Protein AF-A0A1W1CS51-F1 (afd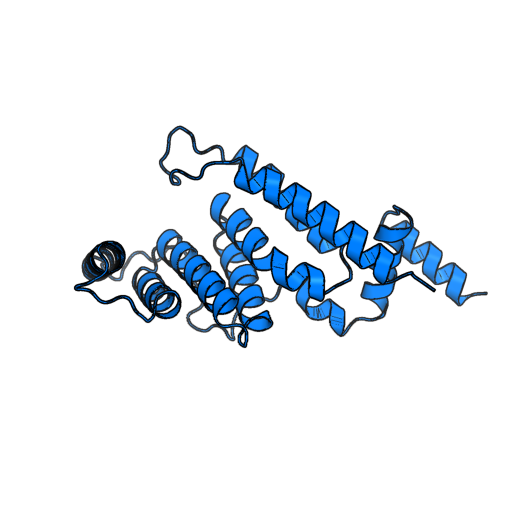b_monomer)

pLDDT: mean 86.06, std 10.35, range [48.19, 96.19]

Nearest PDB structures (foldseek):
  8ye5-assembly1_A  TM=7.443E-01  e=2.645E-02  Dehalobacter sp.
  8ye5-assembly1_B  TM=7.604E-01  e=4.580E-02  Dehalobacter sp.
  5a7d-assembly4_D  TM=5.332E-01  e=2.645E-02  Drosophila melanogaster
  8fit-assembly1_A  TM=2.828E-01  e=3.086E+00  synthetic construct

Organism: NCBI:txid652676

Structure (mmCIF, N/CA/C/O backbone):
data_AF-A0A1W1CS51-F1
#
_entry.id   AF-A0A1W1CS51-F1
#
loop_
_atom_site.group_PDB
_atom_site.id
_atom_site.type_symbol
_atom_site.label_atom_id
_atom_site.label_alt_id
_atom_site.label_comp_id
_atom_site.label_asym_id
_atom_site.label_entity_id
_atom_site.label_seq_id
_atom_site.pdbx_PDB_ins_code
_atom_site.Cartn_x
_atom_site.Cartn_y
_atom_site.Cartn_z
_atom_site.occupancy
_atom_site.B_iso_or_equiv
_atom_site.auth_seq_id
_atom_site.auth_comp_id
_atom_site.auth_asym_id
_atom_site.auth_atom_id
_atom_site.pdbx_PDB_model_num
ATOM 1 N N . MET A 1 1 ? 21.523 -10.190 -20.565 1.00 55.22 1 MET A N 1
ATOM 2 C CA . MET A 1 1 ? 20.489 -10.802 -19.703 1.00 55.22 1 MET A CA 1
ATOM 3 C C . MET A 1 1 ? 20.396 -9.918 -18.472 1.00 55.22 1 MET A C 1
ATOM 5 O O . MET A 1 1 ? 21.444 -9.650 -17.898 1.00 55.22 1 MET A O 1
ATOM 9 N N . ILE A 1 2 ? 19.225 -9.361 -18.159 1.00 64.69 2 ILE A N 1
ATOM 10 C CA . ILE A 1 2 ? 19.081 -8.447 -17.018 1.00 64.69 2 ILE A CA 1
ATOM 11 C C . ILE A 1 2 ? 19.183 -9.272 -15.731 1.00 64.69 2 ILE A C 1
ATOM 13 O O . ILE A 1 2 ? 18.481 -10.273 -15.587 1.00 64.69 2 ILE A O 1
ATOM 17 N N . ASP A 1 3 ? 20.088 -8.888 -14.832 1.00 78.25 3 ASP A N 1
ATOM 18 C CA . ASP A 1 3 ? 20.313 -9.591 -13.570 1.00 78.25 3 ASP A CA 1
ATOM 19 C C . ASP A 1 3 ? 19.127 -9.363 -12.621 1.00 78.25 3 ASP A C 1
ATOM 21 O O . ASP A 1 3 ? 18.947 -8.284 -12.054 1.00 78.25 3 ASP A O 1
ATOM 25 N N . SER A 1 4 ? 18.290 -10.391 -12.478 1.00 74.81 4 SER A N 1
ATOM 26 C CA . SER A 1 4 ? 17.085 -10.338 -11.647 1.00 74.81 4 SER A CA 1
ATOM 27 C C . SER A 1 4 ? 17.399 -10.216 -10.154 1.00 74.81 4 SER A C 1
ATOM 29 O O . SER A 1 4 ? 16.585 -9.662 -9.420 1.00 74.81 4 SER A O 1
ATOM 31 N N . ALA A 1 5 ? 18.566 -10.690 -9.701 1.00 81.06 5 ALA A N 1
ATOM 32 C CA . ALA A 1 5 ? 18.982 -10.540 -8.308 1.00 81.06 5 ALA A CA 1
ATOM 33 C C . ALA A 1 5 ? 19.337 -9.079 -8.013 1.00 81.06 5 ALA A C 1
ATOM 35 O O . ALA A 1 5 ? 18.851 -8.513 -7.038 1.00 81.06 5 ALA A O 1
ATOM 36 N N . LYS A 1 6 ? 20.082 -8.440 -8.922 1.00 82.06 6 LYS A N 1
ATOM 37 C CA . LYS A 1 6 ? 20.411 -7.014 -8.826 1.00 82.06 6 LYS A CA 1
ATOM 38 C C . LYS A 1 6 ? 19.167 -6.118 -8.878 1.00 82.06 6 LYS A C 1
ATOM 40 O O . LYS A 1 6 ? 19.074 -5.151 -8.131 1.00 82.06 6 LYS A O 1
ATOM 45 N N . LEU A 1 7 ? 18.193 -6.439 -9.736 1.00 81.81 7 LEU A N 1
ATOM 46 C CA . LEU A 1 7 ? 16.906 -5.728 -9.776 1.00 81.81 7 LEU A CA 1
ATOM 47 C C . LEU A 1 7 ? 16.154 -5.821 -8.443 1.00 81.81 7 LEU A C 1
ATOM 49 O O . LEU A 1 7 ? 15.587 -4.828 -7.988 1.00 81.81 7 LEU A O 1
ATOM 53 N N . LEU A 1 8 ? 16.134 -7.011 -7.837 1.00 83.19 8 LEU A N 1
ATOM 54 C CA . LEU A 1 8 ? 15.471 -7.240 -6.558 1.00 83.19 8 LEU A CA 1
ATOM 55 C C . LEU A 1 8 ? 16.135 -6.440 -5.434 1.00 83.19 8 LEU A C 1
ATOM 57 O O . LEU A 1 8 ? 15.421 -5.827 -4.651 1.00 83.19 8 LEU A O 1
ATOM 61 N N . GLU A 1 9 ? 17.467 -6.427 -5.384 1.00 86.25 9 GLU A N 1
ATOM 62 C CA . GLU A 1 9 ? 18.252 -5.679 -4.396 1.00 86.25 9 GLU A CA 1
ATOM 63 C C . GLU A 1 9 ? 17.964 -4.174 -4.472 1.00 86.25 9 GLU A C 1
ATOM 65 O O . GLU A 1 9 ? 17.479 -3.606 -3.498 1.00 86.25 9 GLU A O 1
ATOM 70 N N . ILE A 1 10 ? 18.122 -3.564 -5.655 1.00 83.75 10 ILE A N 1
ATOM 71 C CA . ILE A 1 10 ? 17.866 -2.127 -5.867 1.00 83.75 10 ILE A CA 1
ATOM 72 C C . ILE A 1 10 ? 16.423 -1.766 -5.495 1.00 83.75 10 ILE A C 1
ATOM 74 O O . ILE A 1 10 ? 16.175 -0.781 -4.804 1.00 83.75 10 ILE A O 1
ATOM 78 N N . SER A 1 11 ? 15.455 -2.578 -5.935 1.00 85.12 11 SER A N 1
ATOM 79 C CA . SER A 1 11 ? 14.041 -2.313 -5.645 1.00 85.12 11 SER A CA 1
ATOM 80 C C . SER A 1 11 ? 13.728 -2.479 -4.151 1.00 85.12 11 SER A C 1
ATOM 82 O O . SER A 1 11 ? 12.880 -1.773 -3.618 1.00 85.12 11 SER A O 1
ATOM 84 N N . ALA A 1 12 ? 14.377 -3.416 -3.457 1.00 86.06 12 ALA A N 1
ATOM 85 C CA . ALA A 1 12 ? 14.162 -3.626 -2.029 1.00 86.06 12 ALA A CA 1
ATOM 86 C C . ALA A 1 12 ? 14.773 -2.501 -1.183 1.00 86.06 12 ALA A C 1
ATOM 88 O O . ALA A 1 12 ? 14.139 -2.061 -0.225 1.00 86.06 12 ALA A O 1
ATOM 89 N N . GLU A 1 13 ? 15.971 -2.029 -1.537 1.00 88.88 13 GLU A N 1
ATOM 90 C CA . GLU A 1 13 ? 16.629 -0.910 -0.854 1.00 88.88 13 GLU A CA 1
ATOM 91 C C . GLU A 1 13 ? 15.833 0.384 -1.011 1.00 88.88 13 GLU A C 1
ATOM 93 O O . GLU A 1 13 ? 15.485 1.001 -0.007 1.00 88.88 13 GLU A O 1
ATOM 98 N N . TRP A 1 14 ? 15.436 0.735 -2.237 1.00 88.62 14 TRP A N 1
ATOM 99 C CA . TRP A 1 14 ? 14.658 1.951 -2.469 1.00 88.62 14 TRP A CA 1
ATOM 100 C C . TRP A 1 14 ? 13.304 1.913 -1.741 1.00 88.62 14 TRP A C 1
ATOM 102 O O . TRP A 1 14 ? 12.937 2.862 -1.053 1.00 88.62 14 TRP A O 1
ATOM 112 N N . GLY A 1 15 ? 12.590 0.782 -1.785 1.00 88.50 15 GLY A N 1
ATOM 113 C CA . GLY A 1 15 ? 11.325 0.640 -1.057 1.00 88.50 15 GLY A CA 1
ATOM 114 C C . GLY A 1 15 ? 11.494 0.744 0.463 1.00 88.50 15 GLY A C 1
ATOM 115 O O . GLY A 1 15 ? 10.622 1.272 1.153 1.00 88.50 15 GLY A O 1
ATOM 116 N N . LYS A 1 16 ? 12.629 0.274 0.996 1.00 90.12 16 LYS A N 1
ATOM 117 C CA . LYS A 1 16 ? 12.967 0.399 2.417 1.00 90.12 16 LYS A CA 1
ATOM 118 C C . LYS A 1 16 ? 13.210 1.858 2.810 1.00 90.12 16 LYS A C 1
ATOM 120 O O . LYS A 1 16 ? 12.701 2.274 3.845 1.00 90.12 16 LYS A O 1
ATOM 125 N N . GLU A 1 17 ? 13.940 2.624 2.003 1.00 91.75 17 GLU A N 1
ATOM 126 C CA . GLU A 1 17 ? 14.209 4.044 2.272 1.00 91.75 17 GLU A CA 1
ATOM 127 C C . GLU A 1 17 ? 12.917 4.867 2.340 1.00 91.75 17 GLU A C 1
ATOM 129 O O . GLU A 1 17 ? 12.730 5.633 3.287 1.00 91.75 17 GLU A O 1
ATOM 134 N N . ILE A 1 18 ? 11.994 4.663 1.392 1.00 92.00 18 ILE A N 1
ATOM 135 C CA . ILE A 1 18 ? 10.693 5.355 1.397 1.00 92.00 18 ILE A CA 1
ATOM 136 C C . ILE A 1 18 ? 9.906 4.991 2.665 1.00 92.00 18 ILE A C 1
ATOM 138 O O . ILE A 1 18 ? 9.323 5.860 3.317 1.00 92.00 18 ILE A O 1
ATOM 142 N N . ARG A 1 19 ? 9.919 3.713 3.064 1.00 89.81 19 ARG A N 1
ATOM 143 C CA . ARG A 1 19 ? 9.235 3.265 4.281 1.00 89.81 19 ARG A CA 1
ATOM 144 C C . ARG A 1 19 ? 9.824 3.885 5.544 1.00 89.81 19 ARG A C 1
ATOM 146 O O . ARG A 1 19 ? 9.063 4.360 6.377 1.00 89.81 19 ARG A O 1
ATOM 153 N N . GLU A 1 20 ? 11.146 3.911 5.688 1.00 91.69 20 GLU A N 1
ATOM 154 C CA . GLU A 1 20 ? 11.807 4.515 6.853 1.00 91.69 20 GLU A CA 1
ATOM 155 C C . GLU A 1 20 ? 11.485 6.014 6.970 1.00 91.69 20 GLU A C 1
ATOM 157 O O . GLU A 1 20 ? 11.227 6.511 8.068 1.00 91.69 20 GLU A O 1
ATOM 162 N N . GLN A 1 21 ? 11.417 6.729 5.841 1.00 90.25 21 GLN A N 1
ATOM 163 C CA . GLN A 1 21 ? 10.940 8.114 5.812 1.00 90.25 21 GLN A CA 1
ATOM 164 C C . GLN A 1 21 ? 9.474 8.209 6.246 1.00 90.25 21 GLN A C 1
ATOM 166 O O . GLN A 1 21 ? 9.141 9.027 7.103 1.00 90.25 21 GLN A O 1
ATOM 171 N N . SER A 1 22 ? 8.603 7.346 5.719 1.00 88.38 22 SER A N 1
ATOM 172 C CA . SER A 1 22 ? 7.187 7.322 6.089 1.00 88.38 22 SER A CA 1
ATOM 173 C C . SER A 1 22 ? 6.959 7.023 7.571 1.00 88.38 22 SER A C 1
ATOM 175 O O . SER A 1 22 ? 6.101 7.649 8.186 1.00 88.38 22 SER A O 1
ATOM 177 N N . GLU A 1 23 ? 7.717 6.097 8.156 1.00 88.62 23 GLU A N 1
ATOM 178 C CA . GLU A 1 23 ? 7.632 5.730 9.576 1.00 88.62 23 GLU A CA 1
ATOM 179 C C . GLU A 1 23 ? 8.150 6.840 10.503 1.00 88.62 23 GLU A C 1
ATOM 181 O O . GLU A 1 23 ? 7.787 6.890 11.679 1.00 88.62 23 GLU A O 1
ATOM 186 N N . SER A 1 24 ? 8.974 7.756 9.983 1.00 87.69 24 SER A N 1
ATOM 187 C CA . SER A 1 24 ? 9.434 8.927 10.736 1.00 87.69 24 SER A CA 1
ATOM 188 C C . SER A 1 24 ? 8.333 9.971 10.957 1.00 87.69 24 SER A C 1
ATOM 190 O O . SER A 1 24 ? 8.437 10.784 11.882 1.00 87.69 24 SER A O 1
ATOM 192 N N . ILE A 1 25 ? 7.258 9.929 10.158 1.00 85.62 25 ILE A N 1
ATOM 193 C CA . ILE A 1 25 ? 6.099 10.803 10.330 1.00 85.62 25 ILE A CA 1
ATOM 194 C C . ILE A 1 25 ? 5.097 10.145 11.277 1.00 85.62 25 ILE A C 1
ATOM 196 O O . ILE A 1 25 ? 4.535 9.085 11.008 1.00 85.62 25 ILE A O 1
ATOM 200 N N . VAL A 1 26 ? 4.827 10.809 12.400 1.00 82.00 26 VAL A N 1
ATOM 201 C CA . VAL A 1 26 ? 3.831 10.345 13.369 1.00 82.00 26 VAL A CA 1
ATOM 202 C C . VAL A 1 26 ? 2.447 10.840 12.950 1.00 82.00 26 VAL A C 1
ATOM 204 O O . VAL A 1 26 ? 2.149 12.031 13.047 1.00 82.00 26 VAL A O 1
ATOM 207 N N . PHE A 1 27 ? 1.579 9.924 12.516 1.00 83.62 27 PHE A N 1
ATOM 208 C CA . PHE A 1 27 ? 0.174 10.239 12.259 1.00 83.62 27 PHE A CA 1
ATOM 209 C C . PHE A 1 27 ? -0.615 10.307 13.573 1.00 83.62 27 PHE A C 1
ATOM 211 O O . PHE A 1 27 ? -0.895 9.291 14.206 1.00 83.62 27 PHE A O 1
ATOM 218 N N . GLU A 1 28 ? -0.991 11.519 13.979 1.00 83.44 28 GLU A N 1
ATOM 219 C CA . GLU A 1 28 ? -1.813 11.774 15.173 1.00 83.44 28 GLU A CA 1
ATOM 220 C C . GLU A 1 28 ? -3.309 11.977 14.838 1.00 83.44 28 GLU A C 1
ATOM 222 O O . GLU A 1 28 ? -4.099 12.314 15.719 1.00 83.44 28 GLU A O 1
ATOM 227 N N . GLY A 1 29 ? -3.704 11.778 13.575 1.00 83.75 29 GLY A N 1
ATOM 228 C CA . GLY A 1 29 ? -5.053 12.040 13.066 1.00 83.75 29 GLY A CA 1
ATOM 229 C C . GLY A 1 29 ? -5.136 13.289 12.183 1.00 83.75 29 GLY A C 1
ATOM 230 O O . GLY A 1 29 ? -4.325 14.206 12.307 1.00 83.75 29 GLY A O 1
ATOM 231 N N . PHE A 1 30 ? -6.143 13.336 11.304 1.00 84.94 30 PHE A N 1
ATOM 232 C CA . PHE A 1 30 ? -6.339 14.433 10.343 1.00 84.94 30 PHE A CA 1
ATOM 233 C C . PHE A 1 30 ? -6.628 15.791 11.000 1.00 84.94 30 PHE A C 1
ATOM 235 O O . PHE A 1 30 ? -6.289 16.825 10.434 1.00 84.94 30 PHE A O 1
ATOM 242 N N . ASP A 1 31 ? -7.206 15.786 12.203 1.00 86.19 31 ASP A N 1
ATOM 243 C CA . ASP A 1 31 ? -7.501 17.001 12.973 1.00 86.19 31 ASP A CA 1
ATOM 244 C C . ASP A 1 31 ? -6.316 17.463 13.844 1.00 86.19 31 ASP A C 1
ATOM 246 O O . ASP A 1 31 ? -6.420 18.459 14.566 1.00 86.19 31 ASP A O 1
ATOM 250 N N . SER A 1 32 ? -5.188 16.740 13.830 1.00 89.75 32 SER A N 1
ATOM 251 C CA . SER A 1 32 ? -4.022 17.120 14.627 1.00 89.75 32 SER A CA 1
ATOM 252 C C . SER A 1 32 ? -3.391 18.407 14.084 1.00 89.75 32 SER A C 1
ATOM 254 O O . SER A 1 32 ? -3.145 18.512 12.884 1.00 89.75 32 SER A O 1
ATOM 256 N N . PRO A 1 33 ? -3.000 19.367 14.944 1.00 88.06 33 PRO A N 1
ATOM 257 C CA .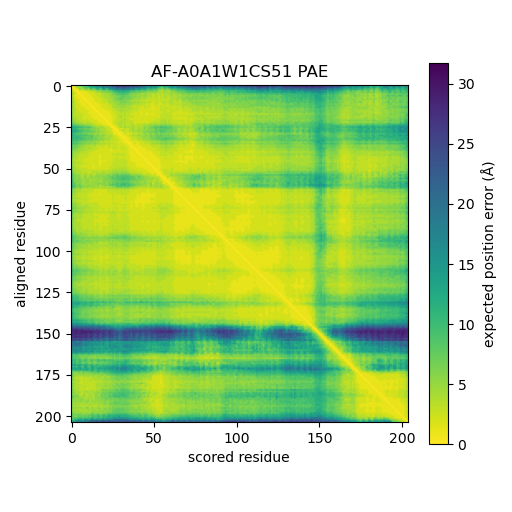 PRO A 1 33 ? -2.245 20.543 14.510 1.00 88.06 33 PRO A CA 1
ATOM 258 C C . PRO A 1 33 ? -0.844 20.203 13.973 1.00 88.06 33 PRO A C 1
ATOM 260 O O . PRO A 1 33 ? -0.188 21.076 13.412 1.00 88.06 33 PRO A O 1
ATOM 263 N N . LYS A 1 34 ? -0.363 18.967 14.173 1.00 88.50 34 LYS A N 1
ATOM 264 C CA . LYS A 1 34 ? 0.907 18.469 13.622 1.00 88.50 34 LYS A CA 1
ATOM 265 C C . LYS A 1 34 ? 0.740 17.715 12.304 1.00 88.50 34 LYS A C 1
ATOM 267 O O . LYS A 1 34 ? 1.735 17.258 11.751 1.00 88.50 34 LYS A O 1
ATOM 272 N N . TYR A 1 35 ? -0.491 17.529 11.832 1.00 89.69 35 TYR A N 1
ATOM 273 C CA . TYR A 1 35 ? -0.731 16.901 10.544 1.00 89.69 35 TYR A CA 1
ATOM 274 C C . TYR A 1 35 ? -0.243 17.833 9.429 1.00 89.69 35 TYR A C 1
ATOM 276 O O . TYR A 1 35 ? -0.796 18.911 9.209 1.00 89.69 35 TYR A O 1
ATOM 284 N N . ASP A 1 36 ? 0.811 17.402 8.742 1.00 89.25 36 ASP A N 1
ATOM 285 C CA . ASP A 1 36 ? 1.368 18.082 7.580 1.00 89.25 36 ASP A CA 1
ATOM 286 C C . ASP A 1 36 ? 1.062 17.266 6.328 1.00 89.25 36 ASP A C 1
ATOM 288 O O . ASP A 1 36 ? 1.711 16.259 6.042 1.00 89.25 36 ASP A O 1
ATOM 292 N N . LYS A 1 37 ? 0.042 17.700 5.584 1.00 90.19 37 LYS A N 1
ATOM 293 C CA . LYS A 1 37 ? -0.358 17.039 4.343 1.00 90.19 37 LYS A CA 1
ATOM 294 C C . LYS A 1 37 ? 0.777 17.031 3.314 1.00 90.19 37 LYS A C 1
ATOM 296 O O . LYS A 1 37 ? 0.938 16.026 2.632 1.00 90.19 37 LYS A O 1
ATOM 301 N N . SER A 1 38 ? 1.562 18.105 3.229 1.00 91.44 38 SER A N 1
ATOM 302 C CA . SER A 1 38 ? 2.627 18.239 2.230 1.00 91.44 38 SER A CA 1
ATOM 303 C C . SER A 1 38 ? 3.704 17.173 2.426 1.00 91.44 38 SER A C 1
ATOM 305 O O . SER A 1 38 ? 4.144 16.558 1.462 1.00 91.44 38 SER A O 1
ATOM 307 N N . ALA A 1 39 ? 4.058 16.870 3.678 1.00 90.50 39 ALA A N 1
ATOM 308 C CA . ALA A 1 39 ? 5.013 15.806 3.984 1.00 90.50 39 ALA A CA 1
ATOM 309 C C . ALA A 1 39 ? 4.511 14.415 3.537 1.00 90.50 39 ALA A C 1
ATOM 311 O O . ALA A 1 39 ? 5.291 13.583 3.075 1.00 90.50 39 ALA A O 1
ATOM 312 N N . TYR A 1 40 ? 3.200 14.159 3.625 1.00 91.19 40 TYR A N 1
ATOM 313 C CA . TYR A 1 40 ? 2.605 12.928 3.094 1.00 91.19 40 TYR A CA 1
ATOM 314 C C . TYR A 1 40 ? 2.495 12.929 1.564 1.00 91.19 40 TYR A C 1
ATOM 316 O O . TYR A 1 40 ? 2.625 11.865 0.959 1.00 91.19 40 TYR A O 1
ATOM 324 N N . GLU A 1 41 ? 2.279 14.088 0.936 1.00 94.50 41 GLU A N 1
ATOM 325 C CA . GLU A 1 41 ? 2.296 14.236 -0.526 1.00 94.50 41 GLU A CA 1
ATOM 326 C C . GLU A 1 41 ? 3.689 13.909 -1.091 1.00 94.50 41 GLU A C 1
ATOM 328 O O . GLU A 1 41 ? 3.780 13.132 -2.038 1.00 94.50 41 GLU A O 1
ATOM 333 N N . GLU A 1 42 ? 4.769 14.362 -0.447 1.00 94.44 42 GLU A N 1
ATOM 334 C CA . GLU A 1 42 ? 6.150 14.026 -0.836 1.00 94.44 42 GLU A CA 1
ATOM 335 C C . GLU A 1 42 ? 6.445 12.516 -0.750 1.00 94.44 42 GLU A C 1
ATOM 337 O O . GLU A 1 42 ? 7.068 11.937 -1.642 1.00 94.44 42 GLU A O 1
ATOM 342 N N . ILE A 1 43 ? 5.985 11.840 0.309 1.00 93.62 43 ILE A N 1
ATOM 343 C CA . ILE A 1 43 ? 6.129 10.378 0.433 1.00 93.62 43 ILE A CA 1
ATOM 344 C C . ILE A 1 43 ? 5.308 9.654 -0.634 1.00 93.62 43 ILE A C 1
ATOM 346 O O . ILE A 1 43 ? 5.763 8.663 -1.210 1.00 93.62 43 ILE A O 1
ATOM 350 N N . LEU A 1 44 ? 4.089 10.127 -0.896 1.00 95.06 44 LEU A N 1
ATOM 351 C CA . LEU A 1 44 ? 3.229 9.536 -1.909 1.00 95.06 44 LEU A CA 1
ATOM 352 C C . LEU A 1 44 ? 3.859 9.637 -3.302 1.00 95.06 44 LEU A C 1
ATOM 354 O O . LEU A 1 44 ? 3.838 8.652 -4.038 1.00 95.06 44 LEU A O 1
ATOM 358 N N . GLU A 1 45 ? 4.449 10.781 -3.652 1.00 95.62 45 GLU A N 1
ATOM 359 C CA . GLU A 1 45 ? 5.167 10.958 -4.918 1.00 95.62 45 GLU A CA 1
ATOM 360 C C . GLU A 1 45 ? 6.292 9.927 -5.076 1.00 95.62 45 GLU A C 1
ATOM 362 O O . GLU A 1 45 ? 6.376 9.273 -6.118 1.00 95.62 45 GLU A O 1
ATOM 367 N N . GLN A 1 46 ? 7.080 9.687 -4.023 1.00 94.81 46 GLN A N 1
ATOM 368 C CA . GLN A 1 46 ? 8.131 8.663 -4.038 1.00 94.81 46 GLN A CA 1
ATOM 369 C C . GLN A 1 46 ? 7.569 7.248 -4.236 1.00 94.81 46 GLN A C 1
ATOM 371 O O . GLN A 1 46 ? 8.121 6.461 -5.005 1.00 94.81 46 GLN A O 1
ATOM 376 N N . TYR A 1 47 ? 6.458 6.909 -3.577 1.00 93.81 47 TYR A N 1
ATOM 377 C CA . TYR A 1 47 ? 5.799 5.613 -3.757 1.00 93.81 47 TYR A CA 1
ATOM 378 C C . TYR A 1 47 ? 5.231 5.419 -5.169 1.00 93.81 47 TYR A C 1
ATOM 380 O O . TYR A 1 47 ? 5.314 4.315 -5.715 1.00 93.81 47 TYR A O 1
ATOM 388 N N . VAL A 1 48 ? 4.663 6.467 -5.768 1.00 92.25 48 VAL A N 1
ATOM 389 C CA . VAL A 1 48 ? 4.159 6.431 -7.149 1.00 92.25 48 VAL A CA 1
ATOM 390 C C . VAL A 1 48 ? 5.319 6.278 -8.131 1.00 92.25 48 VAL A C 1
ATOM 392 O O . VAL A 1 48 ? 5.255 5.436 -9.025 1.00 92.25 48 VAL A O 1
ATOM 395 N N . GLU A 1 49 ? 6.414 7.014 -7.938 1.00 91.50 49 GLU A N 1
ATOM 396 C CA . GLU A 1 49 ? 7.617 6.873 -8.762 1.00 91.50 49 GLU A CA 1
ATOM 397 C C . GLU A 1 49 ? 8.209 5.458 -8.657 1.00 91.50 49 GLU A C 1
ATOM 399 O O . GLU A 1 49 ? 8.555 4.832 -9.665 1.00 91.50 49 GLU A O 1
ATOM 404 N N . PHE A 1 50 ? 8.273 4.920 -7.437 1.00 90.12 50 PHE A N 1
ATOM 405 C CA . PHE A 1 50 ? 8.699 3.550 -7.185 1.00 90.12 50 PHE A CA 1
ATOM 406 C C . PHE A 1 50 ? 7.832 2.551 -7.951 1.00 90.12 50 PHE A C 1
ATOM 408 O O . PHE A 1 50 ? 8.351 1.677 -8.651 1.00 90.12 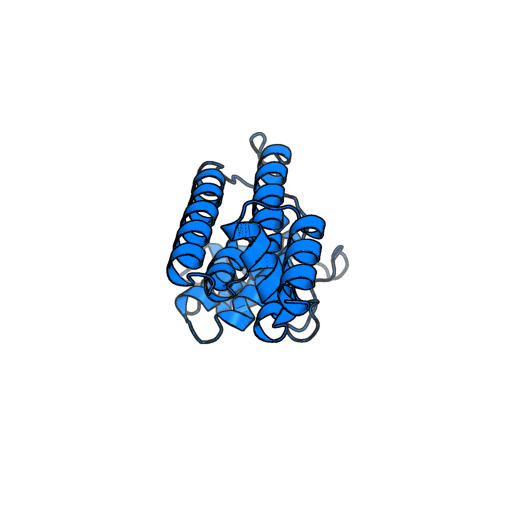50 PHE A O 1
ATOM 415 N N . GLU A 1 51 ? 6.506 2.696 -7.867 1.00 89.62 51 GLU A N 1
ATOM 416 C CA . GLU A 1 51 ? 5.581 1.867 -8.626 1.00 89.62 51 GLU A CA 1
ATOM 417 C C . GLU A 1 51 ? 5.864 1.951 -10.129 1.00 89.62 51 GLU A C 1
ATOM 419 O O . GLU A 1 51 ? 5.875 0.923 -10.801 1.00 89.62 51 GLU A O 1
ATOM 424 N N . GLU A 1 52 ? 6.099 3.133 -10.692 1.00 87.25 52 GLU A N 1
ATOM 425 C CA . GLU A 1 52 ? 6.331 3.289 -12.129 1.00 87.25 52 GLU A CA 1
ATOM 426 C C . GLU A 1 52 ? 7.619 2.614 -12.614 1.00 87.25 52 GLU A C 1
ATOM 428 O O . GLU A 1 52 ? 7.662 2.127 -13.749 1.00 87.25 52 GLU A O 1
ATOM 433 N N . LYS A 1 53 ? 8.641 2.523 -11.758 1.00 85.50 53 LYS A N 1
ATOM 434 C CA . LYS A 1 53 ? 9.962 1.999 -12.131 1.00 85.50 53 LYS A CA 1
ATOM 435 C C . LYS A 1 53 ? 10.177 0.532 -11.777 1.00 85.50 53 LYS A C 1
ATOM 437 O O . LYS A 1 53 ? 10.943 -0.141 -12.468 1.00 85.50 53 LYS A O 1
ATOM 442 N N . VAL A 1 54 ? 9.518 -0.002 -10.750 1.00 85.75 54 VAL A N 1
ATOM 443 C CA . VAL A 1 54 ? 9.774 -1.378 -10.303 1.00 85.75 54 VAL A CA 1
ATOM 444 C C . VAL A 1 54 ? 9.082 -2.404 -11.214 1.00 85.75 54 VAL A C 1
ATOM 446 O O . VAL A 1 54 ? 7.861 -2.363 -11.394 1.00 85.75 54 VAL A O 1
ATOM 449 N N . PRO A 1 55 ? 9.836 -3.359 -11.802 1.00 80.50 55 PRO A N 1
ATOM 450 C CA . PRO A 1 55 ? 9.278 -4.366 -12.707 1.00 80.50 55 PRO A CA 1
ATOM 451 C C . PRO A 1 55 ? 8.822 -5.646 -11.986 1.00 80.50 55 PRO A C 1
ATOM 453 O O . PRO A 1 55 ? 8.169 -6.500 -12.585 1.00 80.50 55 PRO A O 1
ATOM 456 N N . LEU A 1 56 ? 9.197 -5.826 -10.714 1.00 79.69 56 LEU A N 1
ATOM 457 C CA . LEU A 1 56 ? 9.006 -7.073 -9.976 1.00 79.69 56 LEU A CA 1
ATOM 458 C C . LEU A 1 56 ? 7.774 -7.004 -9.075 1.00 79.69 56 LEU A C 1
ATOM 460 O O . LEU A 1 56 ? 7.797 -6.356 -8.027 1.00 79.69 56 LEU A O 1
ATOM 464 N N . LEU A 1 57 ? 6.729 -7.767 -9.422 1.00 77.00 57 LEU A N 1
ATOM 465 C CA . LEU A 1 57 ? 5.524 -7.829 -8.591 1.00 77.00 57 LEU A CA 1
ATOM 466 C C . LEU A 1 57 ? 5.838 -8.304 -7.164 1.00 77.00 57 LEU A C 1
ATOM 468 O O . LEU A 1 57 ? 5.235 -7.817 -6.219 1.00 77.00 57 LEU A O 1
ATOM 472 N N . THR A 1 58 ? 6.808 -9.202 -6.972 1.00 77.50 58 THR A N 1
ATOM 473 C CA . THR A 1 58 ? 7.200 -9.688 -5.636 1.00 77.50 58 THR A CA 1
ATOM 474 C C . THR A 1 58 ? 7.621 -8.571 -4.684 1.00 77.50 58 THR A C 1
ATOM 476 O O . THR A 1 58 ? 7.357 -8.672 -3.488 1.00 77.50 58 THR A O 1
ATOM 479 N N . THR A 1 59 ? 8.234 -7.507 -5.203 1.00 77.75 59 THR A N 1
ATOM 480 C CA . THR A 1 59 ? 8.585 -6.317 -4.420 1.00 77.75 59 THR A CA 1
ATOM 481 C C . THR A 1 59 ? 7.349 -5.444 -4.189 1.00 77.75 59 THR A C 1
ATOM 483 O O . THR A 1 59 ? 7.093 -5.010 -3.068 1.00 77.75 59 THR A O 1
ATOM 486 N N . MET A 1 60 ? 6.514 -5.280 -5.220 1.00 79.00 60 MET A N 1
ATOM 487 C CA . MET A 1 60 ? 5.281 -4.484 -5.157 1.00 79.00 60 MET A CA 1
ATOM 488 C C . MET A 1 60 ? 4.234 -5.041 -4.183 1.00 79.00 60 MET A C 1
ATOM 490 O O . MET A 1 60 ? 3.528 -4.277 -3.529 1.00 79.00 60 MET A O 1
ATOM 494 N N . VAL A 1 61 ? 4.162 -6.368 -4.028 1.00 78.94 61 VAL A N 1
ATOM 495 C CA . VAL A 1 61 ? 3.226 -7.052 -3.115 1.00 78.94 61 VAL A CA 1
ATOM 496 C C . VAL A 1 61 ? 3.363 -6.545 -1.682 1.00 78.94 61 VAL A C 1
ATOM 498 O O . VAL A 1 61 ? 2.386 -6.568 -0.943 1.00 78.94 61 VAL A O 1
ATOM 501 N N . VAL A 1 62 ? 4.562 -6.124 -1.274 1.00 78.94 62 VAL A N 1
ATOM 502 C CA . VAL A 1 62 ? 4.827 -5.630 0.082 1.00 78.94 62 VAL A CA 1
ATOM 503 C C . VAL A 1 62 ? 4.496 -4.143 0.209 1.00 78.94 62 VAL A C 1
ATOM 505 O O . VAL A 1 62 ? 4.045 -3.721 1.270 1.00 78.94 62 VAL A O 1
ATOM 508 N N . ILE A 1 63 ? 4.694 -3.370 -0.860 1.00 88.06 63 ILE A N 1
ATOM 509 C CA . ILE A 1 63 ? 4.615 -1.910 -0.813 1.00 88.06 63 ILE A CA 1
ATOM 510 C C . ILE A 1 63 ? 3.198 -1.379 -1.036 1.00 88.06 63 ILE A C 1
ATOM 512 O O . ILE A 1 63 ? 2.883 -0.309 -0.544 1.00 88.06 63 ILE A O 1
ATOM 516 N N . TYR A 1 64 ? 2.303 -2.116 -1.708 1.00 91.81 64 TYR A N 1
ATOM 517 C CA . TYR A 1 64 ? 0.929 -1.642 -1.951 1.00 91.81 64 TYR A CA 1
ATOM 518 C C . TYR A 1 64 ? 0.149 -1.292 -0.678 1.00 91.81 64 TYR A C 1
ATOM 520 O O . TYR A 1 64 ? -0.691 -0.397 -0.723 1.00 91.81 64 TYR A O 1
ATOM 528 N N . GLY A 1 65 ? 0.423 -1.960 0.448 1.00 92.69 65 GLY A N 1
ATOM 529 C CA . GLY A 1 65 ? -0.142 -1.561 1.739 1.00 92.69 65 GLY A CA 1
ATOM 530 C C . GLY A 1 65 ? 0.335 -0.170 2.172 1.00 92.69 65 GLY A C 1
ATOM 531 O O . GLY A 1 65 ? -0.471 0.645 2.615 1.00 92.69 65 GLY A O 1
ATOM 532 N N . ASP A 1 66 ? 1.616 0.131 1.963 1.00 93.06 66 ASP A N 1
ATOM 533 C CA . ASP A 1 66 ? 2.200 1.436 2.277 1.00 93.06 66 ASP A CA 1
ATOM 534 C C . ASP A 1 66 ? 1.690 2.520 1.317 1.00 93.06 66 ASP A C 1
ATOM 536 O O . ASP A 1 66 ? 1.315 3.601 1.763 1.00 93.06 66 ASP A O 1
ATOM 540 N N . ILE A 1 67 ? 1.575 2.215 0.015 1.00 94.38 67 ILE A N 1
ATOM 541 C CA . ILE A 1 67 ? 0.978 3.128 -0.975 1.00 94.38 67 ILE A CA 1
ATOM 542 C C . ILE A 1 67 ? -0.473 3.453 -0.594 1.00 94.38 67 ILE A C 1
ATOM 544 O O . ILE A 1 67 ? -0.890 4.609 -0.643 1.00 94.38 67 ILE A O 1
ATOM 548 N N . ALA A 1 68 ? -1.248 2.449 -0.169 1.00 94.56 68 ALA A N 1
ATOM 549 C CA . ALA A 1 68 ? -2.620 2.656 0.282 1.00 94.56 68 ALA A CA 1
ATOM 550 C C . ALA A 1 68 ? -2.700 3.600 1.492 1.00 94.56 68 ALA A C 1
ATOM 552 O O . ALA A 1 68 ? -3.556 4.485 1.524 1.00 94.56 68 ALA A O 1
ATOM 553 N N . LEU A 1 69 ? -1.799 3.441 2.467 1.00 93.62 69 LEU A N 1
ATOM 554 C CA . LEU A 1 69 ? -1.697 4.335 3.621 1.00 93.62 69 LEU A CA 1
ATOM 555 C C . LEU A 1 69 ? -1.252 5.745 3.223 1.00 93.62 69 LEU A C 1
ATOM 557 O O . LEU A 1 69 ? -1.822 6.711 3.719 1.00 93.62 69 LEU A O 1
ATOM 561 N N . ALA A 1 70 ? -0.294 5.883 2.305 1.00 94.31 70 ALA A N 1
ATOM 562 C CA . ALA A 1 70 ? 0.144 7.182 1.800 1.00 94.31 70 ALA A CA 1
ATOM 563 C C . ALA A 1 70 ? -1.010 7.936 1.116 1.00 94.31 70 ALA A C 1
ATOM 565 O O . ALA A 1 70 ? -1.267 9.093 1.447 1.00 94.31 70 ALA A O 1
ATOM 566 N N . TYR A 1 71 ? -1.781 7.263 0.252 1.00 95.00 71 TYR A N 1
ATOM 567 C CA . TYR A 1 71 ? -2.993 7.842 -0.338 1.00 95.00 71 TYR A CA 1
ATOM 568 C C . TYR A 1 71 ? -4.036 8.225 0.719 1.00 95.00 71 TYR A C 1
ATOM 570 O O . TYR A 1 71 ? -4.624 9.304 0.642 1.00 95.00 71 TYR A O 1
ATOM 578 N N . LEU A 1 72 ? -4.254 7.375 1.730 1.00 93.50 72 LEU A N 1
ATOM 579 C CA . LEU A 1 72 ? -5.171 7.687 2.829 1.00 93.50 72 LEU A CA 1
ATOM 580 C C . LEU A 1 72 ? -4.713 8.934 3.592 1.00 93.50 72 LEU A C 1
ATOM 582 O O . LEU A 1 72 ? -5.530 9.802 3.89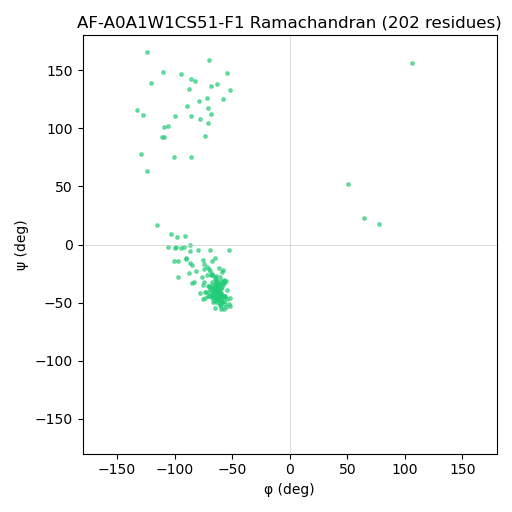3 1.00 93.50 72 LEU A O 1
ATOM 586 N N . ASN A 1 73 ? -3.414 9.045 3.864 1.00 92.3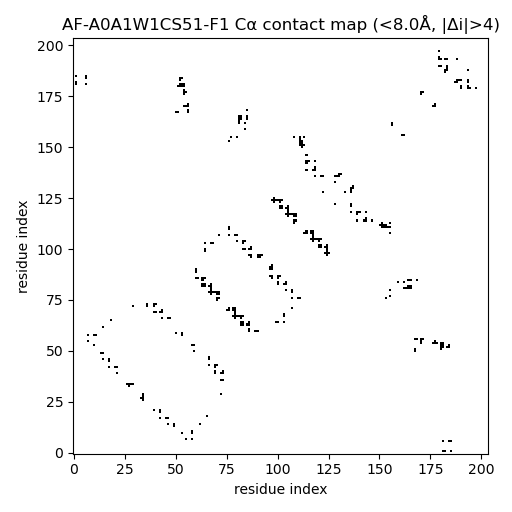8 73 ASN A N 1
ATOM 587 C CA . ASN A 1 73 ? -2.836 10.160 4.599 1.00 92.38 73 ASN A CA 1
ATOM 588 C C . ASN A 1 73 ? -2.916 11.480 3.830 1.00 92.38 73 ASN A C 1
ATOM 590 O O . ASN A 1 73 ? -2.995 12.514 4.473 1.00 92.38 73 ASN A O 1
ATOM 594 N N . VAL A 1 74 ? -2.983 11.473 2.495 1.00 93.31 74 VAL A N 1
ATOM 595 C CA . VAL A 1 74 ? -3.293 12.679 1.696 1.00 93.31 74 VAL A CA 1
ATOM 596 C C . VAL A 1 74 ? -4.793 12.861 1.426 1.00 93.31 74 VAL A C 1
ATOM 598 O O . VAL A 1 74 ? -5.185 13.760 0.679 1.00 93.31 74 VAL A O 1
ATOM 601 N N . GLN A 1 75 ? -5.637 12.033 2.051 1.00 90.44 75 GLN A N 1
ATOM 602 C CA . GLN A 1 75 ? -7.098 12.002 1.922 1.00 90.44 75 GLN A CA 1
ATOM 603 C C . GLN A 1 75 ? -7.609 11.633 0.518 1.00 90.44 75 GLN A C 1
ATOM 605 O O . GLN A 1 75 ? -8.762 11.897 0.175 1.00 90.44 75 GLN A O 1
ATOM 610 N N . ASP A 1 76 ? -6.793 10.948 -0.284 1.00 91.38 76 ASP A N 1
ATOM 611 C CA . ASP A 1 76 ? -7.234 10.316 -1.527 1.00 91.38 76 ASP A CA 1
ATOM 612 C C . ASP A 1 76 ? -7.798 8.919 -1.232 1.00 91.38 76 ASP A C 1
ATOM 614 O O . ASP A 1 76 ? -7.188 7.873 -1.468 1.00 91.38 76 ASP A O 1
ATOM 618 N N . VAL A 1 77 ? -9.010 8.915 -0.680 1.00 88.94 77 VAL A N 1
ATOM 619 C CA . VAL A 1 77 ? -9.731 7.702 -0.271 1.00 88.94 77 VAL A CA 1
ATOM 620 C C . VAL A 1 77 ? -9.934 6.736 -1.444 1.00 88.94 77 VAL A C 1
ATOM 622 O O . VAL A 1 77 ? -9.913 5.518 -1.248 1.00 88.94 77 VAL A O 1
ATOM 625 N N . LYS A 1 78 ? -10.116 7.254 -2.669 1.00 87.81 78 LYS A N 1
ATOM 626 C CA . LYS A 1 78 ? -10.346 6.420 -3.856 1.00 87.81 78 LYS A CA 1
ATOM 627 C C . LYS A 1 78 ? -9.111 5.573 -4.148 1.00 87.81 78 LYS A C 1
ATOM 629 O O . LYS A 1 78 ? -9.225 4.350 -4.242 1.00 87.81 78 LYS A O 1
ATOM 634 N N . ASN A 1 79 ? -7.951 6.211 -4.292 1.00 91.06 79 ASN A N 1
ATOM 635 C CA . ASN A 1 79 ? -6.723 5.483 -4.584 1.00 91.06 79 ASN A CA 1
ATOM 636 C C . ASN A 1 79 ? -6.287 4.636 -3.385 1.00 91.06 79 ASN A C 1
ATOM 638 O O . ASN A 1 79 ? -5.937 3.474 -3.572 1.00 91.06 79 ASN A O 1
ATOM 642 N N . ALA A 1 80 ? -6.445 5.123 -2.151 1.00 93.12 80 ALA A N 1
ATOM 643 C CA . ALA A 1 80 ? -6.187 4.320 -0.956 1.00 93.12 80 ALA A CA 1
ATOM 644 C C . ALA A 1 80 ? -6.934 2.975 -0.997 1.00 93.12 80 ALA A C 1
ATOM 646 O O . ALA A 1 80 ? -6.342 1.917 -0.774 1.00 93.12 80 ALA A O 1
ATOM 647 N N . PHE A 1 81 ? -8.223 2.998 -1.357 1.00 91.06 81 PHE A N 1
ATOM 648 C CA . PHE A 1 81 ? -9.034 1.788 -1.478 1.00 91.06 81 PHE A CA 1
ATOM 649 C C . PHE A 1 81 ? -8.537 0.847 -2.582 1.00 91.06 81 PHE A C 1
ATOM 651 O O . PHE A 1 81 ? -8.449 -0.363 -2.362 1.00 91.06 81 PHE A O 1
ATOM 658 N N . ILE A 1 82 ? -8.189 1.394 -3.751 1.00 91.19 82 ILE A N 1
ATOM 659 C CA . ILE A 1 82 ? -7.659 0.631 -4.891 1.00 91.19 82 ILE A CA 1
ATOM 660 C C . ILE A 1 82 ? -6.408 -0.157 -4.486 1.00 91.19 82 ILE A C 1
ATOM 662 O O . ILE A 1 82 ? -6.345 -1.374 -4.689 1.00 91.19 82 ILE A O 1
ATOM 666 N N . TYR A 1 83 ? -5.433 0.511 -3.866 1.00 92.62 83 TYR A N 1
ATOM 667 C CA . TYR A 1 83 ? -4.180 -0.133 -3.471 1.00 92.62 83 TYR A CA 1
ATOM 668 C C . TYR A 1 83 ? -4.370 -1.098 -2.297 1.00 92.62 83 TYR A C 1
ATOM 670 O O . TYR A 1 83 ? -3.775 -2.175 -2.302 1.00 92.62 83 TYR A O 1
ATOM 678 N N . ALA A 1 84 ? -5.252 -0.794 -1.339 1.00 93.38 84 ALA A N 1
ATOM 679 C CA . ALA A 1 84 ? -5.555 -1.705 -0.234 1.00 93.38 84 ALA A CA 1
ATOM 680 C C . ALA A 1 84 ? -6.217 -3.008 -0.722 1.00 93.38 84 ALA A C 1
ATOM 682 O O . ALA A 1 84 ? -5.874 -4.098 -0.258 1.00 93.38 84 ALA A O 1
ATOM 683 N N . CYS A 1 85 ? -7.121 -2.921 -1.703 1.00 91.69 85 CYS A N 1
ATOM 684 C CA . CYS A 1 85 ? -7.735 -4.094 -2.326 1.00 91.69 85 CYS A CA 1
ATOM 685 C C . CYS A 1 85 ? -6.720 -4.912 -3.128 1.00 91.69 85 CYS A C 1
ATOM 687 O O . CYS A 1 85 ? -6.684 -6.136 -2.999 1.00 91.69 85 CYS A O 1
ATOM 689 N N . ALA A 1 86 ? -5.853 -4.249 -3.899 1.00 90.38 86 ALA A N 1
ATOM 690 C CA . ALA A 1 86 ? -4.767 -4.912 -4.613 1.00 90.38 86 ALA A CA 1
ATOM 691 C C . ALA A 1 86 ? -3.820 -5.642 -3.649 1.00 90.38 86 ALA A C 1
ATOM 693 O O . ALA A 1 86 ? -3.459 -6.799 -3.877 1.00 90.38 86 ALA A O 1
ATOM 694 N N . TYR A 1 87 ? -3.463 -4.993 -2.539 1.00 92.25 87 TYR A N 1
ATOM 695 C CA . TYR A 1 87 ? -2.652 -5.581 -1.480 1.00 92.25 87 TYR A CA 1
ATOM 696 C C . TYR A 1 87 ? -3.323 -6.822 -0.874 1.00 92.25 87 TYR A C 1
ATOM 698 O O . TYR A 1 87 ? -2.674 -7.863 -0.741 1.00 92.25 87 TYR A O 1
ATOM 706 N N . LEU A 1 88 ? -4.626 -6.759 -0.580 1.00 92.19 88 LEU A N 1
ATOM 707 C CA . LEU A 1 88 ? -5.394 -7.906 -0.096 1.00 92.19 88 LEU A CA 1
ATOM 708 C C . LEU A 1 88 ? -5.442 -9.045 -1.127 1.00 92.19 88 LEU A C 1
ATOM 710 O O . LEU A 1 88 ? -5.219 -10.199 -0.767 1.00 92.19 88 LEU A O 1
ATOM 714 N N . GLU A 1 89 ? -5.701 -8.750 -2.404 1.00 90.19 89 GLU A N 1
ATOM 715 C CA . GLU A 1 89 ? -5.802 -9.762 -3.465 1.00 90.19 89 GLU A CA 1
ATOM 716 C C . GLU A 1 89 ? -4.494 -10.550 -3.620 1.00 90.19 89 GLU A C 1
ATOM 718 O O . GLU A 1 89 ? -4.518 -11.781 -3.727 1.00 90.19 89 GLU A O 1
ATOM 723 N N . LEU A 1 90 ? -3.355 -9.855 -3.561 1.00 88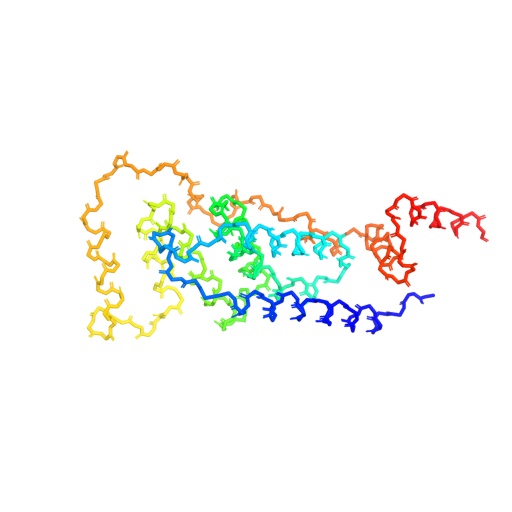.12 90 LEU A N 1
ATOM 724 C CA . LEU A 1 90 ? -2.026 -10.460 -3.653 1.00 88.12 90 LEU A CA 1
ATOM 725 C C . LEU A 1 90 ? -1.636 -11.261 -2.407 1.00 88.12 90 LEU A C 1
ATOM 727 O O . LEU A 1 90 ? -0.850 -12.202 -2.511 1.00 88.12 90 LEU A O 1
ATOM 731 N N . ASN A 1 91 ? -2.195 -10.922 -1.244 1.00 90.31 91 ASN A N 1
ATOM 732 C CA . ASN A 1 91 ? -1.829 -11.520 0.039 1.00 90.31 91 ASN A CA 1
ATOM 733 C C . ASN A 1 91 ? -2.967 -12.318 0.698 1.00 90.31 91 ASN A C 1
ATOM 735 O O . ASN A 1 91 ? -2.880 -12.656 1.874 1.00 90.31 91 ASN A O 1
ATOM 739 N N . LYS A 1 92 ? -4.018 -12.691 -0.042 1.00 87.88 92 LYS A N 1
ATOM 740 C CA . LYS A 1 92 ? -5.203 -13.391 0.501 1.00 87.88 92 LYS A CA 1
ATOM 741 C C . LYS A 1 92 ? -4.910 -14.723 1.205 1.00 87.88 92 LYS A C 1
ATOM 743 O O . LYS A 1 92 ? -5.719 -15.186 1.999 1.00 87.88 92 LYS A O 1
ATOM 748 N N . ASN A 1 93 ? -3.775 -15.345 0.886 1.00 90.44 93 ASN A N 1
ATOM 749 C CA . ASN A 1 93 ? -3.333 -16.613 1.471 1.00 90.44 93 ASN A CA 1
ATOM 750 C C . ASN A 1 93 ? -2.304 -16.424 2.605 1.00 90.44 93 ASN A C 1
ATOM 752 O O . ASN A 1 93 ? -1.864 -17.411 3.189 1.00 90.44 93 ASN A O 1
ATOM 756 N N . ASP A 1 94 ? -1.896 -15.187 2.898 1.00 92.81 94 ASP A N 1
ATOM 757 C CA . ASP A 1 94 ? -1.017 -14.832 4.014 1.00 92.81 94 ASP A CA 1
ATOM 758 C C . ASP A 1 94 ? -1.868 -14.170 5.100 1.00 92.81 94 ASP A C 1
ATOM 760 O O . ASP A 1 94 ? -2.229 -13.002 4.995 1.00 92.81 94 ASP A O 1
ATOM 764 N N . ASP A 1 95 ? -2.190 -14.927 6.148 1.00 92.25 95 ASP A N 1
ATOM 765 C CA . ASP A 1 95 ? -3.062 -14.486 7.241 1.00 92.25 95 ASP A CA 1
ATOM 766 C C . ASP A 1 95 ? -2.573 -13.211 7.952 1.00 92.25 95 ASP A C 1
ATOM 768 O O . ASP A 1 95 ? -3.374 -12.408 8.428 1.00 92.25 95 ASP A O 1
ATOM 772 N N . LYS A 1 96 ? -1.258 -12.978 8.032 1.00 93.31 96 LYS A N 1
ATOM 773 C CA . LYS A 1 96 ? -0.734 -11.762 8.667 1.00 93.31 96 LYS A CA 1
ATOM 774 C C . LYS A 1 96 ? -0.958 -10.554 7.760 1.00 93.31 96 LYS A C 1
ATOM 776 O O . LYS A 1 96 ? -1.387 -9.497 8.222 1.00 93.31 96 LYS A O 1
ATOM 781 N N . ARG A 1 97 ? -0.643 -10.698 6.474 1.00 91.19 97 ARG A N 1
ATOM 782 C CA . ARG A 1 97 ? -0.745 -9.601 5.505 1.00 91.19 97 ARG A CA 1
ATOM 783 C C . ARG A 1 97 ? -2.185 -9.310 5.099 1.00 91.19 97 ARG A C 1
ATOM 785 O O . ARG A 1 97 ? -2.525 -8.143 4.942 1.00 91.19 97 ARG A O 1
ATOM 792 N N . SER A 1 98 ? -3.045 -10.323 5.005 1.00 92.62 98 SER A N 1
ATOM 793 C CA . SER A 1 98 ? -4.479 -10.133 4.771 1.00 92.62 98 SER A CA 1
ATOM 794 C C . SER A 1 98 ? -5.125 -9.344 5.911 1.00 92.62 98 SER A C 1
ATOM 796 O O . SER A 1 98 ? -5.857 -8.393 5.650 1.00 92.62 98 SER A O 1
ATOM 798 N N . ARG A 1 99 ? -4.787 -9.657 7.170 1.00 94.81 99 ARG A N 1
ATOM 799 C CA . ARG A 1 99 ? -5.249 -8.894 8.339 1.00 94.81 99 ARG A CA 1
ATOM 800 C C . ARG A 1 99 ? -4.768 -7.449 8.317 1.00 94.81 99 ARG A C 1
ATOM 802 O O . ARG A 1 99 ? -5.564 -6.550 8.549 1.00 94.81 99 ARG A O 1
ATOM 809 N N . SER A 1 100 ? -3.505 -7.218 7.957 1.00 94.94 100 SER A N 1
ATOM 810 C CA . SER A 1 100 ? -2.985 -5.862 7.742 1.00 94.94 100 SER A CA 1
ATOM 811 C C . SER A 1 100 ? -3.748 -5.115 6.639 1.00 94.94 100 SER A C 1
ATOM 813 O O . SER A 1 100 ? -4.085 -3.950 6.821 1.00 94.94 100 SER A O 1
ATOM 815 N N . ALA A 1 101 ? -4.089 -5.776 5.530 1.00 94.44 101 ALA A N 1
ATOM 816 C CA . ALA A 1 101 ? -4.894 -5.166 4.472 1.00 94.44 101 ALA A CA 1
ATOM 817 C C . ALA A 1 101 ? -6.314 -4.815 4.949 1.00 94.44 101 ALA A C 1
ATOM 819 O O . ALA A 1 101 ? -6.821 -3.742 4.630 1.00 94.44 101 ALA A O 1
ATOM 820 N N . TYR A 1 102 ? -6.947 -5.685 5.742 1.00 95.81 102 TYR A N 1
ATOM 821 C CA . TYR A 1 102 ? -8.251 -5.400 6.342 1.00 95.81 102 TYR A CA 1
ATOM 822 C C . TYR A 1 102 ? -8.205 -4.230 7.328 1.00 95.81 102 TYR A C 1
ATOM 824 O O . TYR A 1 102 ? -9.137 -3.432 7.351 1.00 95.81 102 TYR A O 1
ATOM 832 N N . ASP A 1 103 ? -7.124 -4.077 8.089 1.00 95.75 103 ASP A N 1
ATOM 833 C CA . ASP A 1 103 ? -6.947 -2.938 8.996 1.00 95.75 103 ASP A CA 1
ATOM 834 C C . ASP A 1 103 ? -6.872 -1.611 8.216 1.00 95.75 103 ASP A C 1
ATOM 836 O O . ASP A 1 103 ? -7.563 -0.641 8.534 1.00 95.75 103 ASP A O 1
ATOM 840 N N . ILE A 1 104 ? -6.140 -1.601 7.096 1.00 95.25 104 ILE A N 1
ATOM 841 C CA . ILE A 1 104 ? -6.083 -0.456 6.176 1.00 95.25 104 ILE A CA 1
ATOM 842 C C . ILE A 1 104 ? -7.471 -0.166 5.578 1.00 95.25 104 ILE A C 1
ATOM 844 O O . ILE A 1 104 ? -7.930 0.975 5.608 1.00 95.25 104 ILE A O 1
ATOM 848 N N . LEU A 1 105 ? -8.180 -1.186 5.080 1.00 94.31 105 LEU A N 1
ATOM 849 C CA . LEU A 1 105 ? -9.538 -1.042 4.533 1.00 94.31 105 LEU A CA 1
ATOM 850 C C . LEU A 1 105 ? -10.545 -0.536 5.576 1.00 94.31 105 LEU A C 1
ATOM 852 O O . LEU A 1 105 ? -11.448 0.233 5.232 1.00 94.31 105 LEU A O 1
ATOM 856 N N . SER A 1 106 ? -10.382 -0.933 6.841 1.00 94.19 106 SER A N 1
ATOM 857 C CA . SER A 1 106 ? -11.147 -0.401 7.969 1.00 94.19 106 SER A CA 1
ATOM 858 C C . SER A 1 106 ? -10.916 1.102 8.110 1.00 94.19 106 SER A C 1
ATOM 860 O O . SER A 1 106 ? -11.878 1.869 8.076 1.00 94.19 106 SER A O 1
ATOM 862 N N . ASN A 1 107 ? -9.655 1.541 8.169 1.00 92.94 107 ASN A N 1
ATOM 863 C CA . ASN A 1 107 ? -9.304 2.959 8.301 1.00 92.94 107 ASN A CA 1
ATOM 864 C C . ASN A 1 107 ? -9.812 3.800 7.123 1.00 92.94 107 ASN A C 1
ATOM 866 O O . ASN A 1 107 ? -10.387 4.865 7.336 1.00 92.94 107 ASN A O 1
ATOM 870 N N . ILE A 1 108 ? -9.681 3.297 5.892 1.00 92.38 108 ILE A N 1
ATOM 871 C CA . ILE A 1 108 ? -10.216 3.945 4.685 1.00 92.38 108 ILE A CA 1
ATOM 872 C C . ILE A 1 108 ? -11.739 4.083 4.777 1.00 92.38 108 ILE A C 1
ATOM 874 O O . ILE A 1 108 ? -12.286 5.154 4.518 1.00 92.38 108 ILE A O 1
ATOM 878 N N . SER A 1 109 ? -12.434 3.013 5.173 1.00 89.88 109 SER A N 1
ATOM 879 C CA . SER A 1 109 ? -13.896 3.019 5.286 1.00 89.88 109 SER A CA 1
ATOM 880 C C . SER A 1 109 ? -14.367 4.006 6.352 1.00 89.88 109 SER A C 1
ATOM 882 O O . SER A 1 109 ? -15.275 4.794 6.093 1.00 89.88 109 SER A O 1
ATOM 884 N N . LEU A 1 110 ? -13.708 4.035 7.511 1.00 89.00 110 LEU A N 1
ATOM 885 C CA . LEU A 1 110 ? -13.997 4.992 8.580 1.00 89.00 110 LEU A CA 1
ATOM 886 C C . LEU A 1 110 ? -13.738 6.438 8.134 1.00 89.00 110 LEU A C 1
ATOM 888 O O . LEU A 1 110 ? -14.605 7.287 8.327 1.00 89.00 110 LEU A O 1
ATOM 892 N N . ALA A 1 111 ? -12.608 6.707 7.473 1.00 87.38 111 ALA A N 1
ATOM 893 C CA . ALA A 1 111 ? -12.281 8.030 6.936 1.00 87.38 111 ALA A CA 1
ATOM 894 C C . ALA A 1 111 ? -13.273 8.494 5.853 1.00 87.38 111 ALA A C 1
ATOM 896 O O . ALA A 1 111 ? -13.550 9.683 5.732 1.00 87.38 111 ALA A O 1
ATOM 897 N N . SER A 1 112 ? -13.848 7.558 5.093 1.00 85.38 112 SER A N 1
ATOM 898 C CA . SER A 1 112 ? -14.876 7.835 4.078 1.00 85.38 112 SER A CA 1
ATOM 899 C C . SER A 1 112 ? -16.295 8.027 4.636 1.00 85.38 112 SER A C 1
ATOM 901 O O . SER A 1 112 ? -17.217 8.316 3.872 1.00 85.38 112 SER A O 1
ATOM 903 N N . GLY A 1 113 ? -16.487 7.827 5.945 1.00 83.75 113 GLY A N 1
ATOM 904 C CA . GLY A 1 113 ? -17.803 7.861 6.587 1.00 83.75 113 GLY A CA 1
ATOM 905 C C . GLY A 1 113 ? -18.646 6.600 6.375 1.00 83.75 113 GLY A C 1
ATOM 906 O O . GLY A 1 113 ? -19.851 6.641 6.560 1.00 83.75 113 GLY A O 1
ATOM 907 N N . ASN A 1 114 ? -18.053 5.471 5.979 1.00 85.94 114 ASN A N 1
ATOM 908 C CA . ASN A 1 114 ? -18.741 4.181 5.906 1.00 85.94 114 ASN A CA 1
ATOM 909 C C . ASN A 1 114 ? -18.393 3.343 7.142 1.00 85.94 114 ASN A C 1
ATOM 911 O O . ASN A 1 114 ? -17.571 2.419 7.081 1.00 85.94 114 ASN A O 1
ATOM 915 N N . LYS A 1 115 ? -18.988 3.681 8.293 1.00 87.25 115 LYS A N 1
ATOM 916 C CA . LYS A 1 115 ? -18.615 3.039 9.562 1.00 87.25 115 LYS A CA 1
ATOM 917 C C . LYS A 1 115 ? -19.011 1.574 9.603 1.00 87.25 115 LYS A C 1
ATOM 919 O O . LYS A 1 115 ? -18.268 0.783 10.175 1.00 87.25 115 LYS A O 1
ATOM 924 N N . VAL A 1 116 ? -20.114 1.191 8.956 1.00 88.44 116 VAL A N 1
ATOM 925 C CA . VAL A 1 116 ? -20.522 -0.219 8.829 1.00 88.44 116 VAL A CA 1
ATOM 926 C C . VAL A 1 116 ? -19.398 -1.055 8.215 1.00 88.44 116 VAL A C 1
ATOM 928 O O . VAL A 1 116 ? -18.948 -2.022 8.832 1.00 88.44 116 VAL A O 1
ATOM 931 N N . LYS A 1 117 ? -18.879 -0.654 7.045 1.00 87.50 117 LYS A N 1
ATOM 932 C CA . LYS A 1 117 ? -17.750 -1.356 6.413 1.00 87.50 117 LYS A CA 1
ATOM 933 C C . LYS A 1 117 ? -16.471 -1.255 7.233 1.00 87.50 117 LYS A C 1
ATOM 935 O O . LYS A 1 117 ? -15.744 -2.241 7.318 1.00 87.50 117 LYS A O 1
ATOM 940 N N . GLY A 1 118 ? -16.231 -0.114 7.878 1.00 91.12 118 GLY A N 1
ATOM 941 C CA . GLY A 1 118 ? -15.130 0.053 8.826 1.00 91.12 118 GLY A CA 1
ATOM 942 C C . GLY A 1 118 ? -15.126 -1.038 9.897 1.00 91.12 118 GLY A C 1
ATOM 943 O O . GLY A 1 118 ? -14.151 -1.769 10.042 1.00 91.12 118 GLY A O 1
ATOM 944 N N . VAL A 1 119 ? -16.255 -1.229 10.583 1.00 92.62 119 VAL A N 1
ATOM 945 C CA . VAL A 1 119 ? -16.396 -2.259 11.624 1.00 92.62 119 VAL A CA 1
ATOM 946 C C . VAL A 1 119 ? -16.307 -3.677 11.052 1.00 92.62 119 VAL A C 1
ATOM 948 O O . VAL A 1 119 ? -15.704 -4.548 11.682 1.00 92.62 119 VAL A O 1
ATOM 951 N N . GLU A 1 120 ? -16.894 -3.938 9.879 1.00 92.06 120 GLU A N 1
AT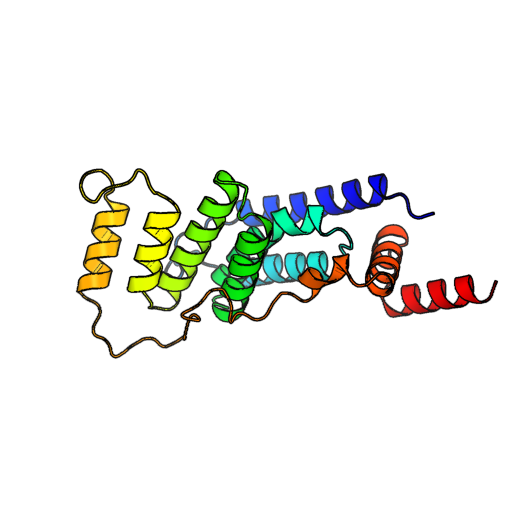OM 952 C CA . GLU A 1 120 ? -16.786 -5.243 9.209 1.00 92.06 120 GLU A CA 1
ATOM 953 C C . GLU A 1 120 ? -15.325 -5.610 8.921 1.00 92.06 120 GLU A C 1
ATOM 955 O O . GLU A 1 120 ? -14.885 -6.701 9.288 1.00 92.06 120 GLU A O 1
ATOM 960 N N . PHE A 1 121 ? -14.558 -4.698 8.321 1.00 94.19 121 PHE A N 1
ATOM 961 C CA . PHE A 1 121 ? -13.145 -4.925 8.031 1.00 94.19 121 PHE A CA 1
ATOM 962 C C . PHE A 1 121 ? -12.298 -5.017 9.300 1.00 94.19 121 PHE A C 1
ATOM 964 O O . PHE A 1 121 ? -11.448 -5.900 9.386 1.00 94.19 121 PHE A O 1
ATOM 971 N N . TYR A 1 122 ? -12.576 -4.202 10.321 1.00 95.88 122 TYR A N 1
ATOM 972 C CA . TYR A 1 122 ? -11.878 -4.287 11.603 1.00 95.88 122 TYR A CA 1
ATOM 973 C C . TYR A 1 122 ? -12.010 -5.681 12.234 1.00 95.88 122 TYR A C 1
ATOM 975 O O . TYR A 1 122 ? -11.027 -6.272 12.674 1.00 95.88 122 TYR A O 1
ATOM 983 N N . LYS A 1 123 ? -13.214 -6.266 12.220 1.00 95.31 123 LYS A N 1
ATOM 984 C CA . LYS A 1 123 ? -13.439 -7.632 12.727 1.00 95.31 123 LYS A CA 1
ATOM 985 C C . LYS A 1 123 ? -12.688 -8.694 11.920 1.00 95.31 123 LYS A C 1
ATOM 987 O O . LYS A 1 123 ? -12.255 -9.690 12.492 1.00 95.31 123 LYS A O 1
ATOM 992 N N . LEU A 1 124 ? -12.534 -8.4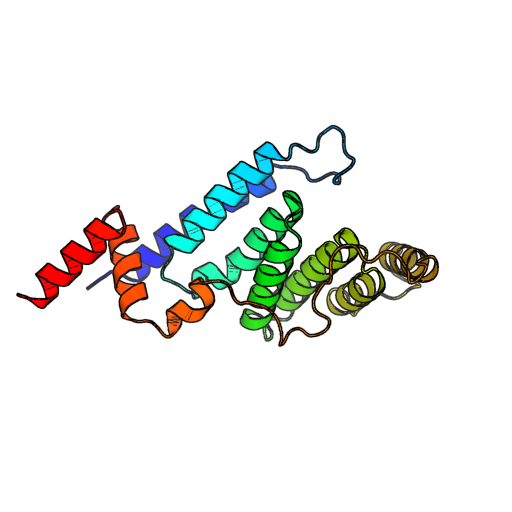95 10.609 1.00 94.81 124 LEU A N 1
ATOM 993 C CA . LEU A 1 124 ? -11.734 -9.382 9.758 1.00 94.81 124 LEU A CA 1
ATOM 994 C C . LEU A 1 124 ? -10.231 -9.251 10.046 1.00 94.81 124 LEU A C 1
ATOM 996 O O . LEU A 1 124 ? -9.518 -10.252 10.012 1.00 94.81 124 LEU A O 1
ATOM 1000 N N . ALA A 1 125 ? -9.755 -8.045 10.365 1.00 96.00 125 ALA A N 1
ATOM 1001 C CA . ALA A 1 125 ? -8.377 -7.802 10.783 1.00 96.00 125 ALA A CA 1
ATOM 1002 C C . ALA A 1 125 ? -8.074 -8.394 12.170 1.00 96.00 125 ALA A C 1
ATOM 1004 O O . ALA A 1 125 ? -6.997 -8.949 12.389 1.00 96.00 125 ALA A O 1
ATOM 1005 N N . HIS A 1 126 ? -9.045 -8.347 13.086 1.00 96.19 126 HIS A N 1
ATOM 1006 C CA . HIS A 1 126 ? -8.876 -8.708 14.496 1.00 96.19 126 HIS A CA 1
ATOM 1007 C C . HIS A 1 126 ? -9.876 -9.794 14.939 1.00 96.19 126 HIS A C 1
ATOM 1009 O O . HIS A 1 126 ? -10.687 -9.565 15.835 1.00 96.19 126 HIS A O 1
ATOM 1015 N N . PRO A 1 127 ? -9.831 -11.016 14.366 1.00 94.69 127 PRO A N 1
ATOM 1016 C CA . PRO A 1 127 ? -10.876 -12.032 14.561 1.00 94.69 127 PRO A CA 1
ATOM 1017 C C . PRO A 1 127 ? -10.970 -12.590 15.990 1.00 94.69 127 PRO A C 1
ATOM 1019 O O . PRO A 1 127 ? -11.939 -13.267 16.325 1.00 94.69 127 PRO A O 1
ATOM 1022 N N . GLN A 1 128 ? -9.956 -12.344 16.823 1.00 94.19 128 GLN A N 1
ATOM 1023 C CA . GLN A 1 128 ? -9.922 -12.767 18.227 1.00 94.19 128 GLN A CA 1
ATOM 1024 C C . GLN A 1 128 ? -10.523 -11.716 19.169 1.00 94.19 128 GLN A C 1
ATOM 1026 O O . GLN A 1 128 ? -10.734 -11.986 20.353 1.00 94.19 128 GLN A O 1
ATOM 1031 N N . GLU A 1 129 ? -10.762 -10.502 18.673 1.00 94.19 129 GLU A N 1
ATOM 1032 C CA . GLU A 1 129 ? -11.331 -9.430 19.470 1.00 94.19 129 GLU A CA 1
ATOM 1033 C C . GLU A 1 129 ? -12.850 -9.549 19.552 1.00 94.19 129 GLU A C 1
ATOM 1035 O O . GLU A 1 129 ? -13.552 -9.871 18.595 1.00 94.19 129 GLU A O 1
ATOM 1040 N N . THR A 1 130 ? -13.367 -9.260 20.737 1.00 93.38 130 THR A N 1
ATOM 1041 C CA . THR A 1 130 ? -14.794 -9.247 21.033 1.00 93.38 130 THR A CA 1
ATOM 1042 C C . THR A 1 130 ? -15.166 -7.888 21.598 1.00 93.38 130 THR A C 1
ATOM 1044 O O . THR A 1 130 ? -14.302 -7.120 22.028 1.00 93.38 130 THR A O 1
ATOM 1047 N N . LEU A 1 131 ? -16.465 -7.591 21.651 1.00 91.56 131 LEU A N 1
ATOM 1048 C CA . LEU A 1 131 ? -16.942 -6.382 22.320 1.00 91.56 131 LEU A CA 1
ATOM 1049 C C . LEU A 1 131 ? -16.547 -6.345 23.799 1.00 91.56 131 LEU A C 1
ATOM 1051 O O . LEU A 1 131 ? -16.465 -5.264 24.352 1.00 91.56 131 LEU A O 1
ATOM 1055 N N . GLU A 1 132 ? -16.288 -7.476 24.451 1.00 91.06 132 GLU A N 1
ATOM 1056 C CA . GLU A 1 132 ? -15.854 -7.499 25.853 1.00 91.06 132 GLU A CA 1
ATOM 1057 C C . GLU A 1 132 ? -14.345 -7.265 25.994 1.00 91.06 132 GLU A C 1
ATOM 1059 O O . GLU A 1 132 ? -13.906 -6.666 26.974 1.00 91.06 132 GLU A O 1
ATOM 1064 N N . SER A 1 133 ? -13.553 -7.708 25.012 1.00 92.19 133 SER A N 1
ATOM 1065 C CA . SER A 1 133 ? -12.087 -7.677 25.069 1.00 92.19 133 SER A CA 1
ATOM 1066 C C . SER A 1 133 ? -11.437 -6.479 24.373 1.00 92.19 133 SER A C 1
ATOM 1068 O O . SER A 1 133 ? -10.260 -6.228 24.618 1.00 92.19 133 SER A O 1
ATOM 1070 N N . SER A 1 134 ? -12.169 -5.725 23.543 1.00 95.06 134 SER A N 1
ATOM 1071 C CA . SER A 1 134 ? -11.614 -4.619 22.751 1.00 95.06 134 SER A CA 1
ATOM 1072 C C . SER A 1 134 ? -12.383 -3.312 22.927 1.00 95.06 134 SER A C 1
ATOM 1074 O O . SER A 1 134 ? -13.511 -3.150 22.459 1.00 95.06 134 SER A O 1
ATOM 1076 N N . ALA A 1 135 ? -11.729 -2.336 23.564 1.00 94.38 135 ALA A N 1
ATOM 1077 C CA . ALA A 1 135 ? -12.249 -0.974 23.691 1.00 94.38 135 ALA A CA 1
ATOM 1078 C C . ALA A 1 135 ? -12.391 -0.279 22.325 1.00 94.38 135 ALA A C 1
ATOM 1080 O O . ALA A 1 135 ? -13.309 0.519 22.131 1.00 94.38 135 ALA A O 1
ATOM 1081 N N . VAL A 1 136 ? -11.520 -0.612 21.365 1.00 93.25 136 VAL A N 1
ATOM 1082 C CA . VAL A 1 136 ? -11.592 -0.089 19.996 1.00 93.25 136 VAL A CA 1
ATOM 1083 C C . VAL A 1 136 ? -12.849 -0.615 19.311 1.00 93.25 136 VAL A C 1
ATOM 1085 O O . VAL A 1 136 ? -13.654 0.176 18.823 1.00 93.25 136 VAL A O 1
ATOM 1088 N N . LEU A 1 137 ? -13.096 -1.928 19.362 1.00 93.94 137 LEU A N 1
ATOM 1089 C CA . LEU A 1 137 ? -14.291 -2.518 18.762 1.00 93.94 137 LEU A CA 1
ATOM 1090 C C . LEU A 1 137 ? -15.586 -1.991 19.400 1.00 93.94 137 LEU A C 1
ATOM 1092 O O . LEU A 1 137 ? -16.563 -1.745 18.686 1.00 93.94 137 LEU A O 1
ATOM 1096 N N . GLN A 1 138 ? -15.601 -1.775 20.720 1.00 93.50 138 GLN A N 1
ATOM 1097 C CA . GLN A 1 138 ? -16.721 -1.119 21.406 1.00 93.50 138 GLN A CA 1
ATOM 1098 C C . GLN A 1 138 ? -16.972 0.287 20.853 1.00 93.50 138 GLN A C 1
ATOM 1100 O O . GLN A 1 138 ? -18.109 0.627 20.519 1.00 93.50 138 GLN A O 1
ATOM 1105 N N . HIS A 1 139 ? -15.915 1.096 20.740 1.00 93.00 139 HIS A N 1
ATOM 1106 C CA . HIS A 1 139 ? -16.001 2.466 20.247 1.00 93.00 139 HIS A CA 1
ATOM 1107 C C . HIS A 1 139 ? -16.519 2.521 18.807 1.00 93.00 139 HIS A C 1
ATOM 1109 O O . HIS A 1 139 ? -17.497 3.218 18.535 1.00 93.00 139 HIS A O 1
ATOM 1115 N N . LEU A 1 140 ? -15.929 1.727 17.911 1.00 92.25 140 LEU A N 1
ATOM 1116 C CA . LEU A 1 140 ? -16.329 1.651 16.506 1.00 92.25 140 LEU A CA 1
ATOM 1117 C C . LEU A 1 140 ? -17.786 1.193 16.354 1.00 92.25 140 LEU A C 1
ATOM 1119 O O . LEU A 1 140 ? -18.557 1.789 15.605 1.00 92.25 140 LEU A O 1
ATOM 1123 N N . THR A 1 141 ? -18.199 0.176 17.116 1.00 91.19 141 THR A N 1
ATOM 1124 C CA . THR A 1 141 ? -19.580 -0.337 17.076 1.00 91.19 141 THR A CA 1
ATOM 1125 C C . THR A 1 141 ? -20.585 0.705 17.569 1.00 91.19 141 THR A C 1
ATOM 1127 O O . THR A 1 141 ? -21.676 0.819 17.011 1.00 91.19 141 THR A O 1
ATOM 1130 N N . LYS A 1 142 ? -20.222 1.502 18.580 1.00 90.56 142 LYS A N 1
ATOM 1131 C CA . LYS A 1 142 ? -21.053 2.616 19.045 1.00 90.56 142 LYS A CA 1
ATOM 1132 C C . LYS A 1 142 ? -21.183 3.703 17.974 1.00 90.56 142 LYS A C 1
ATOM 1134 O O . LYS A 1 142 ? -22.298 4.119 17.679 1.00 90.56 142 LYS A O 1
ATOM 1139 N N . GLN A 1 143 ? -20.074 4.120 17.359 1.00 85.75 143 GLN A N 1
ATOM 1140 C CA . GLN A 1 143 ? -20.089 5.133 16.297 1.00 85.75 143 GLN A CA 1
ATOM 1141 C C . GLN A 1 143 ? -20.902 4.697 15.071 1.00 85.75 143 GLN A C 1
ATOM 1143 O O . GLN A 1 143 ? -21.559 5.534 14.450 1.00 85.75 143 GLN A O 1
ATOM 1148 N N . MET A 1 144 ? -20.856 3.405 14.733 1.00 86.81 144 MET A N 1
ATOM 1149 C CA . MET A 1 144 ? -21.675 2.793 13.685 1.00 86.81 144 MET A CA 1
ATOM 1150 C C . MET A 1 144 ? -23.171 2.857 14.026 1.00 86.81 144 MET A C 1
ATOM 1152 O O . MET A 1 144 ? -23.977 3.172 13.162 1.00 86.81 144 MET A O 1
ATOM 1156 N N . ALA A 1 145 ? -23.563 2.603 15.279 1.00 83.56 145 ALA A N 1
ATOM 1157 C CA . ALA A 1 145 ? -24.969 2.659 15.700 1.00 83.56 145 ALA A CA 1
ATOM 1158 C C . ALA A 1 145 ? -25.553 4.087 15.722 1.00 83.56 145 ALA A C 1
ATOM 1160 O O . ALA A 1 145 ? -26.767 4.263 15.650 1.00 83.56 145 ALA A O 1
ATOM 1161 N N . GLU A 1 146 ? -24.695 5.102 15.840 1.00 79.19 146 GLU A N 1
ATOM 1162 C CA . GLU A 1 146 ? -25.063 6.523 15.817 1.00 79.19 146 GLU A CA 1
ATOM 1163 C C . GLU A 1 146 ? -25.116 7.105 14.388 1.00 79.19 146 GLU A C 1
ATOM 1165 O O . GLU A 1 146 ? -25.508 8.259 14.201 1.00 79.19 146 GLU A O 1
ATOM 1170 N N . GLU A 1 147 ? -24.730 6.324 13.373 1.00 70.06 147 GLU A N 1
ATOM 1171 C CA . GLU A 1 147 ? -24.741 6.719 11.965 1.00 70.06 147 GLU A CA 1
ATOM 1172 C C . GLU A 1 147 ? -26.180 6.815 11.435 1.00 70.06 147 GLU A C 1
ATOM 1174 O O . GLU A 1 147 ? -26.930 5.841 11.420 1.00 70.06 147 GLU A O 1
ATOM 1179 N N . LYS A 1 148 ? -26.586 8.017 11.013 1.00 61.62 148 LYS A N 1
ATOM 1180 C CA . LYS A 1 148 ? -27.832 8.229 10.266 1.00 61.62 148 LYS A CA 1
ATOM 1181 C C . LYS A 1 148 ? -27.522 8.032 8.783 1.00 61.62 148 LYS A C 1
ATOM 1183 O O . LYS A 1 148 ? -26.542 8.591 8.308 1.00 61.62 148 LYS A O 1
ATOM 1188 N N . GLU A 1 149 ? -28.357 7.275 8.069 1.00 54.38 149 GLU A N 1
ATOM 1189 C CA . GLU A 1 149 ? -28.162 6.789 6.683 1.00 54.38 149 GLU A CA 1
ATOM 1190 C C . GLU A 1 149 ? -27.813 7.842 5.597 1.00 54.38 149 GLU A C 1
ATOM 1192 O O . GLU A 1 149 ? -27.567 7.462 4.455 1.00 54.38 149 GLU A O 1
ATOM 1197 N N . GLU A 1 150 ? -27.779 9.145 5.891 1.00 50.59 150 GLU A N 1
ATOM 1198 C CA . GLU A 1 150 ? -27.786 10.208 4.871 1.00 50.59 150 GLU A CA 1
ATOM 1199 C C . GLU A 1 150 ? -26.428 10.850 4.518 1.00 50.59 150 GLU A C 1
ATOM 1201 O O . GLU A 1 150 ? -26.380 11.639 3.579 1.00 50.59 150 GLU A O 1
ATOM 1206 N N . GLU A 1 151 ? -25.305 10.497 5.150 1.00 48.19 151 GLU A N 1
ATOM 1207 C CA . GLU A 1 151 ? -23.995 11.096 4.815 1.00 48.19 151 GLU A CA 1
ATOM 1208 C C . GLU A 1 151 ? -22.902 10.050 4.567 1.00 48.19 151 GLU A C 1
ATOM 1210 O O . GLU A 1 151 ? -22.024 9.829 5.392 1.00 48.19 151 GLU A O 1
ATOM 1215 N N . ILE A 1 152 ? -22.906 9.436 3.380 1.00 52.12 152 ILE A N 1
ATOM 1216 C CA . ILE A 1 152 ? -21.710 8.768 2.842 1.00 52.12 152 ILE A CA 1
ATOM 1217 C C . ILE A 1 152 ? -21.234 9.605 1.653 1.00 52.12 152 ILE A C 1
ATOM 1219 O O . ILE A 1 152 ? -21.730 9.452 0.534 1.00 52.12 152 ILE A O 1
ATOM 1223 N N . SER A 1 153 ? -20.313 10.542 1.898 1.00 51.06 153 SER A N 1
ATOM 1224 C CA . SER A 1 153 ? -19.839 11.480 0.866 1.00 51.06 153 SER A CA 1
ATOM 1225 C C . SER A 1 153 ? -18.891 10.829 -0.152 1.00 51.06 153 SER A C 1
ATOM 1227 O O . SER A 1 153 ? -18.732 11.349 -1.257 1.00 51.06 153 SER A O 1
ATOM 1229 N N . VAL A 1 154 ? -18.329 9.652 0.154 1.00 52.88 154 VAL A N 1
ATOM 1230 C CA . VAL A 1 154 ? -17.477 8.885 -0.765 1.00 52.88 154 VAL A CA 1
ATOM 1231 C C . VAL A 1 154 ? -17.913 7.420 -0.780 1.00 52.88 154 VAL A C 1
ATOM 1233 O O . VAL A 1 154 ? -17.826 6.711 0.219 1.00 52.88 154 VAL A O 1
ATOM 1236 N N . LYS A 1 155 ? -18.389 6.938 -1.935 1.00 58.34 155 LYS A N 1
ATOM 1237 C CA . LYS A 1 155 ? -18.803 5.537 -2.103 1.00 58.34 155 LYS A CA 1
ATOM 1238 C C . LYS A 1 155 ? -17.576 4.628 -2.159 1.00 58.34 155 LYS A C 1
ATOM 1240 O O . LYS A 1 155 ? -17.035 4.389 -3.235 1.00 58.34 155 LYS A O 1
ATOM 1245 N N . VAL A 1 156 ? -17.179 4.080 -1.015 1.00 64.25 156 VAL A N 1
ATOM 1246 C CA . VAL A 1 156 ? -16.371 2.855 -0.984 1.00 64.25 156 VAL A CA 1
ATOM 1247 C C . VAL A 1 156 ? -17.160 1.754 -1.713 1.00 64.25 156 VAL A C 1
ATOM 1249 O O . VAL A 1 156 ? -18.328 1.536 -1.369 1.00 64.25 156 VAL A O 1
ATOM 1252 N N . PRO A 1 157 ? -16.587 1.086 -2.733 1.00 64.06 157 PRO A N 1
ATOM 1253 C CA . PRO A 1 157 ? -17.246 -0.015 -3.427 1.00 64.06 157 PRO A CA 1
ATOM 1254 C C . PRO A 1 157 ? -17.756 -1.070 -2.444 1.00 64.06 157 PRO A C 1
ATOM 1256 O O . PRO A 1 157 ? -17.040 -1.496 -1.539 1.00 64.06 157 PRO A O 1
ATOM 1259 N N . GLN A 1 158 ? -19.005 -1.507 -2.619 1.00 61.34 158 GLN A N 1
ATOM 1260 C CA . GLN A 1 158 ? -19.604 -2.496 -1.717 1.00 61.34 158 GLN A CA 1
ATOM 1261 C C . GLN A 1 158 ? -18.958 -3.883 -1.851 1.00 61.34 158 GLN A C 1
ATOM 1263 O O . GLN A 1 158 ? -18.952 -4.635 -0.874 1.00 61.34 158 GLN A O 1
ATOM 1268 N N . ASN A 1 159 ? -18.384 -4.197 -3.022 1.00 66.25 159 ASN A N 1
ATOM 1269 C CA . ASN A 1 159 ? -17.711 -5.463 -3.301 1.00 66.25 159 ASN A CA 1
ATOM 1270 C C . ASN A 1 159 ? -16.243 -5.254 -3.691 1.00 66.25 159 ASN A C 1
ATOM 1272 O O . ASN A 1 159 ? -15.915 -4.404 -4.517 1.00 66.25 159 ASN A O 1
ATOM 1276 N N . LEU A 1 160 ? -15.378 -6.132 -3.178 1.00 66.50 160 LEU A N 1
ATOM 1277 C CA . LEU A 1 160 ? -13.953 -6.211 -3.525 1.00 66.50 160 LEU A CA 1
ATOM 1278 C C . LEU A 1 160 ? -13.692 -6.701 -4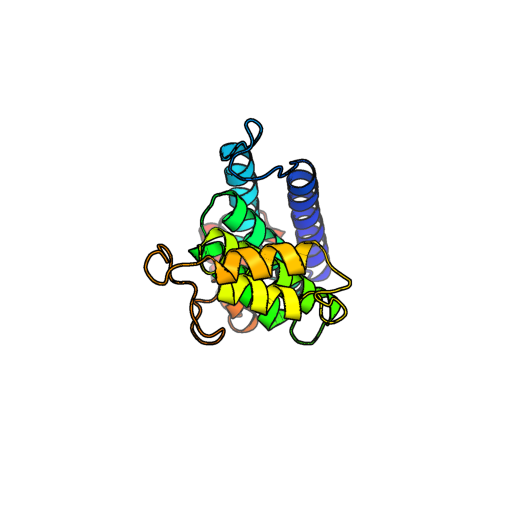.961 1.00 66.50 160 LEU A C 1
ATOM 1280 O O . LEU A 1 160 ? -12.545 -6.775 -5.371 1.00 66.50 160 LEU A O 1
ATOM 1284 N N . SER A 1 161 ? -14.714 -7.102 -5.720 1.00 66.38 161 SER A N 1
ATOM 1285 C CA . SER A 1 161 ? -14.576 -7.498 -7.131 1.00 66.38 161 SER A CA 1
ATOM 1286 C C . SER A 1 161 ? -14.630 -6.318 -8.097 1.00 66.38 161 SER A C 1
ATOM 1288 O O . SER A 1 161 ? -14.225 -6.456 -9.247 1.00 66.38 161 SER A O 1
ATOM 1290 N N . ASP A 1 162 ? -15.135 -5.175 -7.633 1.00 70.88 162 ASP A N 1
ATOM 1291 C CA . ASP A 1 162 ? -15.567 -4.077 -8.501 1.00 70.88 162 ASP A CA 1
ATOM 1292 C C . ASP A 1 162 ? -14.545 -2.925 -8.521 1.00 70.88 162 ASP A C 1
ATOM 1294 O O . ASP A 1 162 ? -14.831 -1.846 -9.039 1.00 70.88 162 ASP A O 1
ATOM 1298 N N . TYR A 1 163 ? -13.358 -3.129 -7.934 1.00 78.19 163 TYR A N 1
ATOM 1299 C CA . TYR A 1 163 ? -12.330 -2.096 -7.823 1.00 78.19 163 TYR A CA 1
ATOM 1300 C C . TYR A 1 163 ? -11.431 -2.030 -9.065 1.00 78.19 163 TYR A C 1
ATOM 1302 O O . TYR A 1 163 ? -11.068 -3.042 -9.669 1.00 78.19 163 TYR A O 1
ATOM 1310 N N . GLU A 1 164 ? -11.055 -0.804 -9.430 1.00 83.81 164 GLU A N 1
ATOM 1311 C CA . GLU A 1 164 ? -9.993 -0.544 -10.402 1.00 83.81 164 GLU A CA 1
ATOM 1312 C C . GLU A 1 164 ? -8.667 -1.073 -9.843 1.00 83.81 164 GLU A C 1
ATOM 1314 O O . GLU A 1 164 ? -8.382 -0.885 -8.667 1.00 83.81 164 GLU A O 1
ATOM 1319 N N . LYS A 1 165 ? -7.841 -1.726 -10.662 1.00 84.06 165 LYS A N 1
ATOM 1320 C CA . LYS A 1 165 ? -6.542 -2.257 -10.219 1.00 84.06 165 LYS A CA 1
ATOM 1321 C C . LYS A 1 165 ? -5.414 -1.264 -10.511 1.00 84.06 165 LYS A C 1
ATOM 1323 O O . LYS A 1 165 ? -5.472 -0.605 -11.554 1.00 84.06 165 LYS A O 1
ATOM 1328 N N . PRO A 1 166 ? -4.363 -1.193 -9.667 1.00 84.62 166 PRO A N 1
ATOM 1329 C CA . PRO A 1 166 ? -3.162 -0.427 -9.981 1.00 84.62 166 PRO A CA 1
ATOM 1330 C C . PRO A 1 166 ? -2.579 -0.848 -11.329 1.00 84.62 166 PRO A C 1
ATOM 1332 O O . PRO A 1 166 ? -2.643 -2.024 -11.701 1.00 84.62 166 PRO A O 1
ATOM 1335 N N . LYS A 1 167 ? -1.960 0.092 -12.052 1.00 74.38 167 LYS A N 1
ATOM 1336 C CA . LYS A 1 167 ? -1.355 -0.189 -13.368 1.00 74.38 167 LYS A CA 1
ATOM 1337 C C . LYS A 1 167 ? -0.368 -1.351 -13.284 1.00 74.38 167 LYS A C 1
ATOM 1339 O O . LYS A 1 167 ? -0.323 -2.209 -14.163 1.00 74.38 167 LYS A O 1
ATOM 1344 N N . THR A 1 168 ? 0.390 -1.404 -12.193 1.00 75.25 168 THR A N 1
ATOM 1345 C CA . THR A 1 168 ? 1.440 -2.404 -12.004 1.00 75.25 168 THR A CA 1
ATOM 1346 C C . THR A 1 168 ? 0.943 -3.796 -11.654 1.00 75.25 168 THR A C 1
ATOM 1348 O O . THR A 1 168 ? 1.678 -4.772 -11.805 1.00 75.25 168 THR A O 1
ATOM 1351 N N . PHE A 1 169 ? -0.333 -3.921 -11.291 1.00 75.62 169 PHE A N 1
ATOM 1352 C CA . PHE A 1 169 ? -0.955 -5.202 -10.981 1.00 75.62 169 PHE A CA 1
ATOM 1353 C C . PHE A 1 169 ? -0.929 -6.166 -12.178 1.00 75.62 169 PHE A C 1
ATOM 1355 O O . PHE A 1 169 ? -0.886 -7.385 -12.015 1.00 75.62 169 PHE A O 1
ATOM 1362 N N . PHE A 1 170 ? -0.922 -5.623 -13.398 1.00 71.50 170 PHE A N 1
ATOM 1363 C CA . PHE A 1 170 ? -0.957 -6.393 -14.640 1.00 71.50 170 PHE A CA 1
ATOM 1364 C C . PHE A 1 170 ? 0.435 -6.728 -15.206 1.00 71.50 170 PHE A C 1
ATOM 1366 O O . PHE A 1 170 ? 0.527 -7.465 -16.187 1.00 71.50 170 PHE A O 1
ATOM 1373 N N . LEU A 1 171 ? 1.523 -6.266 -14.571 1.00 67.88 171 LEU A N 1
ATOM 1374 C CA . LEU A 1 171 ? 2.894 -6.419 -15.088 1.00 67.88 171 LEU A CA 1
ATOM 1375 C C . LEU A 1 171 ? 3.331 -7.865 -15.290 1.00 67.88 171 LEU A C 1
ATOM 1377 O O . LEU A 1 171 ? 4.096 -8.151 -16.205 1.00 67.88 171 LEU A O 1
ATOM 1381 N N . LEU A 1 172 ? 2.835 -8.801 -14.475 1.00 61.28 172 LEU A N 1
ATOM 1382 C CA . LEU A 1 172 ? 3.184 -10.216 -14.636 1.00 61.28 172 LEU A CA 1
ATOM 1383 C C . LEU A 1 172 ? 2.756 -10.797 -15.990 1.00 61.28 172 LEU A C 1
ATOM 1385 O O . LEU A 1 172 ? 3.270 -11.838 -16.398 1.00 61.28 172 LEU A O 1
ATOM 1389 N N . GLN A 1 173 ? 1.800 -10.161 -16.665 1.00 69.19 173 GLN A N 1
ATOM 1390 C CA . GLN A 1 173 ? 1.262 -10.620 -17.941 1.00 69.19 173 GLN A CA 1
ATOM 1391 C C . GLN A 1 173 ? 1.861 -9.856 -19.132 1.00 69.19 173 GLN A C 1
ATOM 1393 O O . GLN A 1 173 ? 1.761 -10.335 -20.262 1.00 69.19 173 GLN A O 1
ATOM 1398 N N . ASP A 1 174 ? 2.538 -8.729 -18.886 1.00 83.44 174 ASP A N 1
ATOM 1399 C CA . ASP A 1 174 ? 3.098 -7.848 -19.911 1.00 83.44 174 ASP A CA 1
ATOM 1400 C C . ASP A 1 174 ? 4.635 -7.921 -19.947 1.00 83.44 174 ASP A C 1
ATOM 1402 O O . ASP A 1 174 ? 5.360 -7.217 -19.239 1.00 83.44 174 ASP A O 1
ATOM 1406 N N . LYS A 1 175 ? 5.149 -8.813 -20.803 1.00 83.56 175 LYS A N 1
ATOM 1407 C CA . LYS A 1 175 ? 6.596 -9.025 -20.980 1.00 83.56 175 LYS A CA 1
ATOM 1408 C C . LYS A 1 175 ? 7.315 -7.808 -21.563 1.00 83.56 175 LYS A C 1
ATOM 1410 O O . LYS A 1 175 ? 8.519 -7.673 -21.344 1.00 83.56 175 LYS A O 1
ATOM 1415 N N . GLU A 1 176 ? 6.620 -6.981 -22.338 1.00 87.25 176 GLU A N 1
ATOM 1416 C CA . GLU A 1 176 ? 7.209 -5.788 -22.942 1.00 87.25 176 GLU A CA 1
ATOM 1417 C C . GLU A 1 176 ? 7.382 -4.701 -21.884 1.00 87.25 176 GLU A C 1
ATOM 1419 O O . GLU A 1 176 ? 8.485 -4.178 -21.720 1.00 87.25 176 GLU A O 1
ATOM 1424 N N . GLU A 1 177 ? 6.349 -4.461 -21.078 1.00 86.12 177 GLU A N 1
ATOM 1425 C CA . GLU A 1 177 ? 6.422 -3.513 -19.967 1.00 86.12 177 GLU A CA 1
ATOM 1426 C C . GLU A 1 177 ? 7.467 -3.930 -18.920 1.00 86.12 177 GLU A C 1
ATOM 1428 O O . GLU A 1 177 ? 8.231 -3.092 -18.430 1.00 86.12 177 GLU A O 1
ATOM 1433 N N . PHE A 1 178 ? 7.575 -5.232 -18.630 1.00 86.06 178 PHE A N 1
ATOM 1434 C CA . PHE A 1 178 ? 8.639 -5.761 -17.776 1.00 86.06 178 PHE A CA 1
ATOM 1435 C C . PHE A 1 178 ? 10.033 -5.400 -18.308 1.00 86.06 178 PHE A C 1
ATOM 1437 O O . PHE A 1 178 ? 10.898 -4.973 -17.538 1.00 86.06 178 PHE A O 1
ATOM 1444 N N . ALA A 1 179 ? 10.264 -5.561 -19.616 1.00 87.69 179 ALA A N 1
ATOM 1445 C CA . ALA A 1 179 ? 11.550 -5.254 -20.233 1.00 87.69 179 ALA A CA 1
ATOM 1446 C C . ALA A 1 179 ? 11.868 -3.754 -20.167 1.00 87.69 179 ALA A C 1
ATOM 1448 O O . ALA A 1 179 ? 12.977 -3.398 -19.774 1.00 87.69 179 ALA A O 1
ATOM 1449 N N . ILE A 1 180 ? 10.892 -2.890 -20.475 1.00 89.62 180 ILE A N 1
ATOM 1450 C CA . ILE A 1 180 ? 11.044 -1.427 -20.421 1.00 89.62 180 ILE A CA 1
ATOM 1451 C C . ILE A 1 180 ? 11.473 -0.986 -19.019 1.00 89.62 180 ILE A C 1
ATOM 1453 O O . ILE A 1 180 ? 12.527 -0.372 -18.862 1.00 89.62 180 ILE A O 1
ATOM 1457 N N . ARG A 1 181 ? 10.713 -1.361 -17.987 1.00 88.44 181 ARG A N 1
ATOM 1458 C CA . ARG A 1 181 ? 10.987 -0.977 -16.591 1.00 88.44 181 ARG A CA 1
ATOM 1459 C C . ARG A 1 181 ? 12.302 -1.538 -16.064 1.00 88.44 181 ARG A C 1
ATOM 1461 O O . ARG A 1 181 ? 13.058 -0.843 -15.394 1.00 88.44 181 ARG A O 1
ATOM 1468 N N . SER A 1 182 ? 12.619 -2.781 -16.421 1.00 87.94 182 SER A N 1
ATOM 1469 C CA . SER A 1 182 ? 13.904 -3.389 -16.068 1.00 87.94 182 SER A CA 1
ATOM 1470 C C . SER A 1 182 ? 15.081 -2.622 -16.679 1.00 87.94 182 SER A C 1
ATOM 1472 O O . SER A 1 182 ? 16.100 -2.423 -16.015 1.00 87.94 182 SER A O 1
ATOM 1474 N N . THR A 1 183 ? 14.950 -2.161 -17.926 1.00 88.56 183 THR A N 1
ATOM 1475 C CA . THR A 1 183 ? 15.950 -1.312 -18.586 1.00 88.56 183 THR A CA 1
ATOM 1476 C C . THR A 1 183 ? 16.040 0.064 -17.931 1.00 88.56 183 THR A C 1
ATOM 1478 O O . THR A 1 183 ? 17.151 0.489 -17.624 1.00 88.56 183 THR A O 1
ATOM 1481 N N . MET A 1 184 ? 14.908 0.722 -17.652 1.00 90.06 184 MET A N 1
ATOM 1482 C CA . MET A 1 184 ? 14.878 2.001 -16.927 1.00 90.06 184 MET A CA 1
ATOM 1483 C C . MET A 1 184 ? 15.650 1.901 -15.607 1.00 90.06 184 MET A C 1
ATOM 1485 O O . MET A 1 184 ? 16.562 2.688 -15.368 1.00 90.06 184 MET A O 1
ATOM 1489 N N . LEU A 1 185 ? 15.350 0.883 -14.793 1.00 85.88 185 LEU A N 1
ATOM 1490 C CA . LEU A 1 185 ? 15.948 0.720 -13.469 1.00 85.88 185 LEU A CA 1
ATOM 1491 C C . LEU A 1 185 ? 17.436 0.339 -13.527 1.00 85.88 185 LEU A C 1
ATOM 1493 O O . LEU A 1 185 ? 18.248 0.893 -12.794 1.00 85.88 185 LEU A O 1
ATOM 1497 N N . THR A 1 186 ? 17.826 -0.598 -14.398 1.00 85.94 186 THR A N 1
ATOM 1498 C CA . THR A 1 186 ? 19.228 -1.063 -14.455 1.00 85.94 186 THR A CA 1
ATOM 1499 C C . THR A 1 186 ? 20.184 -0.090 -15.131 1.00 85.94 186 THR A C 1
ATOM 1501 O O . THR A 1 186 ? 21.378 -0.111 -14.823 1.00 85.94 186 THR A O 1
ATOM 1504 N N . MET A 1 187 ? 19.686 0.723 -16.062 1.00 86.62 187 MET A N 1
ATOM 1505 C CA . MET A 1 187 ? 20.495 1.664 -16.837 1.00 86.62 187 MET A CA 1
ATOM 1506 C C . MET A 1 187 ? 20.299 3.117 -16.402 1.00 86.62 187 MET A C 1
ATOM 1508 O O . MET A 1 187 ? 20.979 3.986 -16.942 1.00 86.62 187 MET A O 1
ATOM 1512 N N . ASN A 1 188 ? 19.414 3.369 -15.430 1.00 86.44 188 ASN A N 1
ATOM 1513 C CA . ASN A 1 188 ? 19.014 4.703 -14.988 1.00 86.44 188 ASN A CA 1
ATOM 1514 C C . ASN A 1 188 ? 18.591 5.591 -16.172 1.00 86.44 188 ASN A C 1
ATOM 1516 O O . ASN A 1 188 ? 19.144 6.668 -16.389 1.00 86.44 188 ASN A O 1
ATOM 1520 N N . LEU A 1 189 ? 17.668 5.064 -16.978 1.00 90.00 189 LEU A N 1
ATOM 1521 C CA . LEU A 1 189 ? 17.151 5.704 -18.185 1.00 90.00 189 LEU A CA 1
ATOM 1522 C C . LEU A 1 189 ? 15.704 6.135 -17.993 1.00 90.00 189 LEU A C 1
ATOM 1524 O O . LEU A 1 189 ? 14.921 5.435 -17.343 1.00 90.00 189 LEU A O 1
ATOM 1528 N N . GLU A 1 190 ? 15.334 7.219 -18.665 1.00 91.81 190 GLU A N 1
ATOM 1529 C CA . GLU A 1 190 ? 13.932 7.578 -18.823 1.00 91.81 190 GLU A CA 1
ATOM 1530 C C . GLU A 1 190 ? 13.222 6.598 -19.766 1.00 91.81 190 GLU A C 1
ATOM 1532 O O . GLU A 1 190 ? 13.835 5.912 -20.594 1.00 91.81 190 GLU A O 1
ATOM 1537 N N . ARG A 1 191 ? 11.892 6.526 -19.661 1.00 91.69 191 ARG A N 1
ATOM 1538 C CA . ARG A 1 191 ? 11.081 5.535 -20.387 1.00 91.69 191 ARG A CA 1
ATOM 1539 C C . ARG A 1 191 ? 11.323 5.546 -21.901 1.00 91.69 191 ARG A C 1
ATOM 1541 O O . ARG A 1 191 ? 11.536 4.489 -22.494 1.00 91.69 191 ARG A O 1
ATOM 1548 N N . ASP A 1 192 ? 11.328 6.724 -22.521 1.00 94.81 192 ASP A N 1
ATOM 1549 C CA . ASP A 1 192 ? 11.534 6.875 -23.969 1.00 94.81 192 ASP A CA 1
ATOM 1550 C C . ASP A 1 192 ? 12.923 6.398 -24.416 1.00 94.81 192 ASP A C 1
ATOM 1552 O O . ASP A 1 192 ? 13.098 5.889 -25.526 1.00 94.81 192 ASP A O 1
ATOM 1556 N N . GLU A 1 193 ? 13.929 6.562 -23.559 1.00 94.94 193 GLU A N 1
ATOM 1557 C CA . GLU A 1 193 ? 15.294 6.114 -23.819 1.00 94.94 193 GLU A CA 1
ATOM 1558 C C . GLU A 1 193 ? 15.398 4.592 -23.699 1.00 94.94 193 GLU A C 1
ATOM 1560 O O . GLU A 1 193 ? 16.015 3.949 -24.552 1.00 94.94 193 GLU A O 1
ATOM 1565 N N . ALA A 1 194 ? 14.735 4.009 -22.696 1.00 92.88 194 ALA A N 1
ATOM 1566 C CA . ALA A 1 194 ? 14.636 2.566 -22.524 1.00 92.88 194 ALA A CA 1
ATOM 1567 C C . ALA A 1 194 ? 13.927 1.893 -23.714 1.00 92.88 194 ALA A C 1
ATOM 1569 O O . ALA A 1 194 ? 14.414 0.880 -24.220 1.00 92.88 194 ALA A O 1
ATOM 1570 N N . ILE A 1 195 ? 12.833 2.479 -24.217 1.00 94.56 195 ILE A N 1
ATOM 1571 C CA . ILE A 1 195 ? 12.123 1.988 -25.411 1.00 94.56 195 ILE A CA 1
ATOM 1572 C C . ILE A 1 195 ? 13.055 1.994 -26.629 1.00 94.56 195 ILE A C 1
ATOM 1574 O O . ILE A 1 195 ? 13.268 0.947 -27.242 1.00 94.56 195 ILE A O 1
ATOM 1578 N N . LYS A 1 196 ? 13.696 3.133 -26.929 1.00 95.25 196 LYS A N 1
ATOM 1579 C CA . LYS A 1 196 ? 14.641 3.254 -28.058 1.00 95.25 196 LYS A CA 1
ATOM 1580 C C . LYS A 1 196 ? 15.813 2.282 -27.949 1.00 95.25 196 LYS A C 1
ATOM 1582 O O . LYS A 1 196 ? 16.308 1.786 -28.961 1.00 95.25 196 LYS A O 1
ATOM 1587 N N . TYR A 1 197 ? 16.303 2.035 -26.735 1.00 93.62 197 TYR A N 1
ATOM 1588 C CA . TYR A 1 197 ? 17.359 1.058 -26.493 1.00 93.62 197 TYR A CA 1
ATOM 1589 C C . TYR A 1 197 ? 16.895 -0.360 -26.849 1.00 93.62 197 TYR A C 1
ATOM 1591 O O . TYR A 1 197 ? 17.590 -1.073 -27.575 1.00 93.62 197 TYR A O 1
ATOM 1599 N N . LEU A 1 198 ? 15.708 -0.757 -26.387 1.00 92.31 198 LEU A N 1
ATOM 1600 C CA . LEU A 1 198 ? 15.145 -2.080 -26.656 1.00 92.31 198 LEU A CA 1
ATOM 1601 C C . LEU A 1 198 ? 14.824 -2.288 -28.141 1.00 92.31 198 LEU A C 1
ATOM 1603 O O . LEU A 1 198 ? 15.065 -3.377 -28.656 1.00 92.31 198 LEU A O 1
ATOM 1607 N N . GLU A 1 199 ? 14.335 -1.265 -28.841 1.00 94.44 199 GLU A N 1
ATOM 1608 C CA . GLU A 1 199 ? 14.106 -1.308 -30.293 1.00 94.44 199 GLU A CA 1
ATOM 1609 C C . GLU A 1 199 ? 15.404 -1.584 -31.059 1.00 94.44 199 GLU A C 1
ATOM 1611 O O . GLU A 1 199 ? 15.468 -2.537 -31.835 1.00 94.44 199 GLU A O 1
ATOM 1616 N N . LYS A 1 200 ? 16.484 -0.851 -30.755 1.00 92.56 200 LYS A N 1
ATOM 1617 C CA . LYS A 1 200 ? 17.808 -1.084 -31.361 1.00 92.56 200 LYS A CA 1
ATOM 1618 C C . LYS A 1 200 ? 18.348 -2.490 -31.098 1.00 92.56 200 LYS A C 1
ATOM 1620 O O . LYS A 1 200 ? 19.063 -3.040 -31.930 1.00 92.56 200 LYS A O 1
ATOM 1625 N N . MET A 1 201 ? 18.037 -3.075 -29.943 1.00 89.00 201 MET A N 1
ATOM 1626 C CA . MET A 1 201 ? 18.439 -4.445 -29.605 1.00 89.00 201 MET A CA 1
ATOM 1627 C C . MET A 1 201 ? 17.620 -5.513 -30.347 1.00 89.00 201 MET A C 1
ATOM 1629 O O . MET A 1 201 ? 18.089 -6.639 -30.449 1.00 89.00 201 MET A O 1
ATOM 1633 N N . LYS A 1 202 ? 16.415 -5.191 -30.843 1.00 86.94 202 LYS A N 1
ATOM 1634 C CA . LYS A 1 202 ? 15.591 -6.096 -31.671 1.00 86.94 202 LYS A CA 1
ATOM 1635 C C . LYS A 1 202 ? 16.030 -6.101 -33.146 1.00 86.94 202 LYS A C 1
ATOM 1637 O O . LYS A 1 202 ? 15.718 -7.049 -33.860 1.00 86.94 202 LYS A O 1
ATOM 1642 N N . GLU A 1 203 ? 16.709 -5.046 -33.598 1.00 81.81 203 GLU A N 1
ATOM 1643 C CA . GLU A 1 203 ? 17.197 -4.882 -34.979 1.00 81.81 203 GLU A CA 1
ATOM 1644 C C . GLU A 1 203 ? 18.576 -5.519 -35.238 1.00 81.81 203 GLU A C 1
ATOM 1646 O O . GLU A 1 203 ? 18.946 -5.705 -36.399 1.00 81.81 203 GLU A O 1
ATOM 1651 N N . ASN A 1 204 ? 19.324 -5.851 -34.178 1.00 56.62 204 ASN A N 1
ATOM 1652 C CA . ASN A 1 204 ? 20.652 -6.480 -34.226 1.00 56.62 204 ASN A CA 1
ATOM 1653 C C . ASN A 1 204 ? 20.594 -7.967 -33.862 1.00 56.62 204 ASN A C 1
ATOM 1655 O O . ASN A 1 204 ? 21.412 -8.731 -34.423 1.00 56.62 204 ASN A O 1
#

Sequence (204 aa):
MIDSAKLLEISAEWGKEIREQSESIVFEGFDSPKYDKSAYEEILEQYVEFEEKVPLLTTMVVIYGDIALAYLNVQDVKNAFIYACAYLELNKNDDKRSRSAYDILSNISLASGNKVKGVEFYKLAHPQETLESSAVLQHLTKQMAEEKEEEISVKVPQNLSDYEKPKTFFLLQDKEEFAIRSTMLTMNLERDEAIKYLEKMKEN

Solvent-accessible surface area (backbone atoms only — not comparable to full-atom values): 11350 Å² total; per-residue (Å²): 130,84,60,64,67,61,52,50,51,56,52,50,53,55,55,47,54,55,46,56,58,53,69,69,55,80,84,78,47,89,88,33,93,78,58,55,52,65,64,33,46,57,52,34,51,53,47,52,53,47,54,73,42,56,54,52,60,81,63,48,57,67,44,27,49,54,48,12,48,29,28,42,64,57,66,38,52,70,60,13,50,28,29,22,50,50,26,24,67,76,24,67,88,38,73,69,55,26,22,52,24,24,42,52,46,10,52,49,25,44,76,36,48,38,38,64,57,13,49,56,25,38,45,64,36,39,72,88,60,41,72,91,77,24,74,64,55,40,51,47,53,51,57,38,74,68,59,67,96,83,62,62,89,47,85,73,72,94,48,93,84,77,61,66,71,58,82,64,75,53,40,92,78,33,70,64,61,32,51,37,22,46,40,16,62,77,68,75,39,57,69,72,55,23,46,55,52,53,55,56,62,72,76,107

Radius of gyration: 19.48 Å; Cα contacts (8 Å, |Δi|>4): 216; chains: 1; bounding box: 49×37×61 Å

Mean predicted aligned error: 6.35 Å

Foldseek 3Di:
DQDPVVLVVLLQVLLVVLVVQVVVDDPPDPPDPSQDLVSLVVSLVSLVVSLLQRLDVVSVLVCLLVNLVSCVSNVVLQSSLQSLLLNLVSCVVPLQSVLSSLQSQLSSCVSQVNLVSNLVSPCSSPVPDDCVRDPVSVVSVVVNVVDDPPDRPDDDDPDSVPGDHDPSSCSVVPPPSSQQSSQCSVVVDDSVVSVVVVVVVVVD

Secondary structure (DSSP, 8-state):
---HHHHHHHHHHHHHHHHHHHHHS----TT-TT--HHHHHHHHHHHHHHHHH---HHHHHHHHHHHHHHHHHTT-HHHHHHHHHHHHHHHTT-HHHHHHHHHHHHHHHHHTT-HHHHHHHHHHH-TT--TTT-HHHHHHHHHHHT--TT---S---SSTTSPPPPGGGGGGG-HHHHHHHHHHHHHT--HHHHHHHHHHHHH-